Protein AF-A0A956B9D4-F1 (afdb_monomer_lite)

Sequence (251 aa):
MKKVRPGFIPTSACYTVPPRLIRNYEPIDRPPQVGDVVYGRVAYIGQHSSLENKQGRIHAIHDGSRAVFVYGARYAPDYYEGVVPDAMTAKVDLLARSGLVGKMRQKNAAVKDPTQVEILGYVVGEDGQPLNTLKYPIAKPKNTEGGVKKRAKLILHVGTSMNSGKSTSAVACVWGLNVMGHGVRAAKVTGTASLKDILHMQDAGAEMVADFTYLGYPSTYLLDEAQVLEIFTDLDFKYANNAAKYWVVEI

Foldseek 3Di:
DAFDDPQAAAFLLLLLPPPVLQTDFDADFAFADFQFKFKWFFQFDKQQQWAQGSVRDIGGHDGGHIYIAGEAFADDQQFFGFGRDRGDDQKWFQRDSRRYTGHTDDTHPVGIGGGIIGTPGARAGPVRHGDGLLVRAQLAQPDPPPDPDQWAAEDEQEDDDPPRCRLVVLLVVLLVCVVVVAAEAEEELFHARHCVSQVSSVVSPHPYYYYLVSNRGRGCPPPDPVVSVVSVSSCRSRGGNDNSHHYRYYD

Structure (mmCIF, N/CA/C/O backbone):
data_AF-A0A956B9D4-F1
#
_entry.id   AF-A0A956B9D4-F1
#
loop_
_atom_site.group_PDB
_atom_site.id
_atom_site.type_symbol
_atom_site.label_atom_id
_atom_site.label_alt_id
_atom_site.label_comp_id
_atom_site.label_asym_id
_atom_site.label_entity_id
_atom_site.label_seq_id
_atom_site.pdbx_PDB_ins_code
_atom_site.Cartn_x
_atom_site.Cartn_y
_atom_site.Cartn_z
_atom_site.occupancy
_atom_site.B_iso_or_equiv
_atom_site.auth_seq_id
_atom_site.auth_comp_id
_atom_site.auth_asym_id
_atom_site.auth_atom_id
_atom_site.pdbx_PDB_model_num
ATOM 1 N N . MET A 1 1 ? -1.001 -10.139 26.312 1.00 86.44 1 MET A N 1
ATOM 2 C CA . MET A 1 1 ? -1.082 -10.451 24.866 1.00 86.44 1 MET A CA 1
ATOM 3 C C . MET A 1 1 ? -2.222 -11.410 24.558 1.00 86.44 1 MET A C 1
ATOM 5 O O . MET A 1 1 ? -2.360 -12.421 25.241 1.00 86.44 1 MET A O 1
ATOM 9 N N . LYS A 1 2 ? -3.043 -11.123 23.536 1.00 95.88 2 LYS A N 1
ATOM 10 C CA . LYS A 1 2 ? -4.073 -12.047 23.017 1.00 95.88 2 LYS A CA 1
ATOM 11 C C . LYS A 1 2 ? -3.594 -12.674 21.705 1.00 95.88 2 LYS A C 1
ATOM 13 O O . LYS A 1 2 ? -2.937 -12.003 20.920 1.00 95.88 2 LYS A O 1
ATOM 18 N N . LYS A 1 3 ? -3.941 -13.938 21.436 1.00 96.56 3 LYS A N 1
ATOM 19 C CA . LYS A 1 3 ? -3.595 -14.604 20.165 1.00 96.56 3 LYS A CA 1
ATOM 20 C C . LYS A 1 3 ? -4.514 -14.150 19.031 1.00 96.56 3 LYS A C 1
ATOM 22 O O . LYS A 1 3 ? -5.736 -14.125 19.198 1.00 96.56 3 LYS A O 1
ATOM 27 N N . VAL A 1 4 ? -3.938 -13.869 17.864 1.00 96.62 4 VAL A N 1
ATOM 28 C CA . VAL A 1 4 ? -4.688 -13.696 16.613 1.00 96.62 4 VAL A CA 1
ATOM 29 C C . VAL A 1 4 ? -5.385 -15.018 16.290 1.00 96.62 4 VAL A C 1
ATOM 31 O O . VAL A 1 4 ? -4.779 -16.089 16.349 1.00 96.62 4 VAL A O 1
ATOM 34 N N . ARG A 1 5 ? -6.689 -14.964 16.003 1.00 94.38 5 ARG A N 1
ATOM 35 C CA . ARG A 1 5 ? -7.474 -16.176 15.726 1.00 94.38 5 ARG A CA 1
ATOM 36 C C . ARG A 1 5 ? -7.223 -16.647 14.290 1.00 94.38 5 ARG A C 1
ATOM 38 O O . ARG A 1 5 ? -7.096 -15.792 13.418 1.00 94.38 5 ARG A O 1
ATOM 45 N N . PRO A 1 6 ? -7.219 -17.963 14.014 1.00 91.75 6 PRO A N 1
ATOM 46 C CA . PRO A 1 6 ? -7.184 -18.476 12.645 1.00 91.75 6 PRO A CA 1
ATOM 47 C C . PRO A 1 6 ? -8.338 -17.942 11.780 1.00 91.75 6 PRO A C 1
ATOM 49 O O . PRO A 1 6 ? -9.374 -17.522 12.302 1.00 91.75 6 PRO A O 1
ATOM 52 N N . GLY A 1 7 ? -8.164 -17.996 10.456 1.00 91.06 7 GLY A N 1
ATOM 53 C CA . GLY A 1 7 ? -9.186 -17.576 9.487 1.00 91.06 7 GLY A CA 1
ATOM 54 C C . GLY A 1 7 ? -9.278 -16.063 9.269 1.00 91.06 7 GLY A C 1
ATOM 55 O O . GLY A 1 7 ? -10.309 -15.578 8.813 1.00 91.06 7 GLY A O 1
ATOM 56 N N . PHE A 1 8 ? -8.231 -15.310 9.614 1.00 96.12 8 PHE A N 1
ATOM 57 C CA . PHE A 1 8 ? -8.135 -13.893 9.274 1.00 96.12 8 PHE A CA 1
ATOM 58 C C . PHE A 1 8 ? -7.545 -13.690 7.873 1.00 96.12 8 PHE A C 1
ATOM 60 O O . PHE A 1 8 ? -6.754 -14.506 7.399 1.00 96.12 8 PHE A O 1
ATOM 67 N N . ILE A 1 9 ? -7.886 -12.573 7.234 1.00 97.38 9 ILE A N 1
ATOM 68 C CA . ILE A 1 9 ? -7.331 -12.183 5.933 1.00 97.38 9 ILE A CA 1
ATOM 69 C C . ILE A 1 9 ? -6.065 -11.331 6.154 1.00 97.38 9 ILE A C 1
ATOM 71 O O . ILE A 1 9 ? -6.162 -10.252 6.746 1.00 97.38 9 ILE A O 1
ATOM 75 N N . PRO A 1 10 ? -4.875 -11.761 5.694 1.00 95.69 10 PRO A N 1
ATOM 76 C CA . PRO A 1 10 ? -3.699 -10.899 5.638 1.00 95.69 10 PRO A CA 1
ATOM 77 C C . PRO A 1 10 ? -3.814 -10.000 4.404 1.00 95.69 10 PRO A C 1
ATOM 79 O O . PRO A 1 10 ? -3.622 -10.461 3.274 1.00 95.69 10 PRO A O 1
ATOM 82 N N . THR A 1 11 ? -4.190 -8.738 4.601 1.00 98.00 11 THR A N 1
ATOM 83 C CA . THR A 1 11 ? -4.494 -7.842 3.481 1.00 98.00 11 THR A CA 1
ATOM 84 C C . THR A 1 11 ? -3.237 -7.354 2.761 1.00 98.00 11 THR A C 1
ATOM 86 O O . THR A 1 11 ? -2.133 -7.396 3.306 1.00 98.00 11 THR A O 1
ATOM 89 N N . SER A 1 12 ? -3.374 -6.877 1.525 1.00 97.88 12 SER A N 1
ATOM 90 C CA . SER A 1 12 ? -2.237 -6.380 0.746 1.00 97.88 12 SER A CA 1
ATOM 91 C C . SER A 1 12 ? -1.580 -5.130 1.339 1.00 97.88 12 SER A C 1
ATOM 93 O O . SER A 1 12 ? -0.394 -4.935 1.127 1.00 97.88 12 SER A O 1
ATOM 95 N N . ALA A 1 13 ? -2.258 -4.331 2.166 1.00 97.88 13 ALA A N 1
ATOM 96 C CA . ALA A 1 13 ? -1.618 -3.210 2.861 1.00 97.88 13 ALA A CA 1
ATOM 97 C C . ALA A 1 13 ? -0.534 -3.663 3.861 1.00 97.88 13 ALA A C 1
ATOM 99 O O . ALA A 1 13 ? 0.409 -2.919 4.109 1.00 97.88 13 ALA A O 1
ATOM 100 N N . CYS A 1 14 ? -0.601 -4.895 4.391 1.00 96.25 14 CYS A N 1
ATOM 101 C CA . CYS A 1 14 ? 0.460 -5.471 5.231 1.00 96.25 14 CYS A CA 1
ATOM 102 C C . CYS A 1 14 ? 1.484 -6.300 4.426 1.00 96.25 14 CYS A C 1
ATOM 104 O O . CYS A 1 14 ? 2.066 -7.260 4.946 1.00 96.25 14 CYS A O 1
ATOM 106 N N . TYR A 1 15 ? 1.714 -5.956 3.151 1.00 95.88 15 TYR A N 1
ATOM 107 C CA . TYR A 1 15 ? 2.532 -6.725 2.202 1.00 95.88 15 TYR A CA 1
ATOM 108 C C . TYR A 1 15 ? 3.928 -7.095 2.721 1.00 95.88 15 TYR A C 1
ATOM 110 O O . TYR A 1 15 ? 4.365 -8.239 2.588 1.00 95.88 15 TYR A O 1
ATOM 118 N N . THR A 1 16 ? 4.599 -6.175 3.404 1.00 96.19 16 THR A N 1
ATOM 119 C CA . THR A 1 16 ? 5.961 -6.365 3.916 1.00 96.19 16 THR A CA 1
ATOM 120 C C . THR A 1 16 ? 6.048 -7.180 5.200 1.00 96.19 16 THR A C 1
ATOM 122 O O . THR A 1 16 ? 7.080 -7.784 5.478 1.00 96.19 16 THR A O 1
ATOM 125 N N . VAL A 1 17 ? 4.969 -7.254 5.981 1.00 96.69 17 VAL A N 1
ATOM 126 C CA . VAL A 1 17 ? 4.993 -7.868 7.316 1.00 96.69 17 VAL A CA 1
ATOM 127 C C . VAL A 1 17 ? 5.034 -9.396 7.198 1.00 96.69 17 VAL A C 1
ATOM 129 O O . VAL A 1 17 ? 4.089 -9.996 6.671 1.00 96.69 17 VAL A O 1
ATOM 132 N N . PRO A 1 18 ? 6.085 -10.079 7.685 1.00 94.62 18 PRO A N 1
ATOM 133 C CA . PRO A 1 18 ? 6.160 -11.532 7.607 1.00 94.62 18 PRO A CA 1
ATOM 134 C C . PRO A 1 18 ? 4.997 -12.198 8.366 1.00 94.62 18 PRO A C 1
ATOM 136 O O . PRO A 1 18 ? 4.790 -11.876 9.539 1.00 94.62 18 PRO A O 1
ATOM 139 N N . PRO A 1 19 ? 4.282 -13.182 7.779 1.00 92.38 19 PRO A N 1
ATOM 140 C CA . PRO A 1 19 ? 3.148 -13.839 8.442 1.00 92.38 19 PRO A CA 1
ATOM 141 C C . PRO A 1 19 ? 3.493 -14.433 9.812 1.00 92.38 19 PRO A C 1
ATOM 143 O O . PRO A 1 19 ? 2.674 -14.414 10.725 1.00 92.38 19 PRO A O 1
ATOM 146 N N . ARG A 1 20 ? 4.740 -14.895 9.989 1.00 93.88 20 ARG A N 1
ATOM 147 C CA . ARG A 1 20 ? 5.239 -15.435 11.262 1.00 93.88 20 ARG A CA 1
ATOM 148 C C . ARG A 1 20 ? 5.209 -14.438 12.425 1.00 93.88 20 ARG A C 1
ATOM 150 O O . ARG A 1 20 ? 5.249 -14.892 13.560 1.00 93.88 20 ARG A O 1
ATOM 157 N N . LEU A 1 21 ? 5.174 -13.129 12.159 1.00 95.75 21 LEU A N 1
ATOM 158 C CA . LEU A 1 21 ? 5.102 -12.091 13.194 1.00 95.75 21 LEU A CA 1
ATOM 159 C C . LEU A 1 21 ? 3.657 -11.779 13.608 1.00 95.75 21 LEU A C 1
ATOM 161 O O . LEU A 1 21 ? 3.425 -11.268 14.696 1.00 95.75 21 LEU A O 1
ATOM 165 N N . ILE A 1 22 ? 2.669 -12.131 12.782 1.00 95.94 22 ILE A N 1
ATOM 166 C CA . ILE A 1 22 ? 1.251 -11.859 13.035 1.00 95.94 22 ILE A CA 1
ATOM 167 C C . ILE A 1 22 ? 0.677 -12.972 13.921 1.00 95.94 22 ILE A C 1
ATOM 169 O O . ILE A 1 22 ? -0.073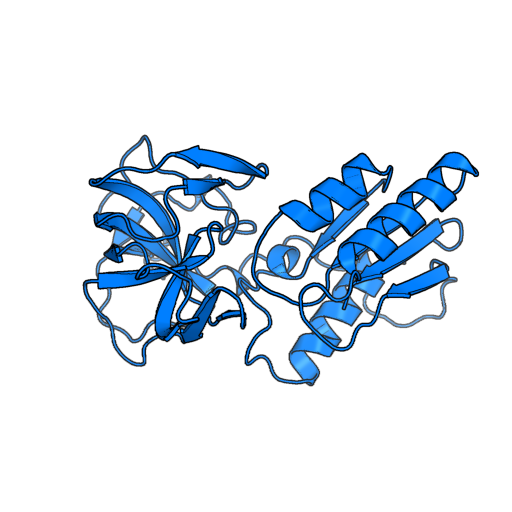 -13.840 13.473 1.00 95.94 22 ILE A O 1
ATOM 173 N N . ARG A 1 23 ? 1.091 -12.989 15.190 1.00 96.50 23 ARG A N 1
ATOM 174 C CA . ARG A 1 23 ? 0.700 -14.027 16.162 1.00 96.50 23 ARG A CA 1
ATOM 175 C C . ARG A 1 23 ? -0.158 -13.488 17.289 1.00 96.50 23 ARG A C 1
ATOM 177 O O . ARG A 1 23 ? -1.105 -14.152 17.707 1.00 96.50 23 ARG A O 1
ATOM 184 N N . ASN A 1 24 ? 0.172 -12.296 17.770 1.00 97.69 24 ASN A N 1
ATOM 185 C CA . ASN A 1 24 ? -0.431 -11.708 18.951 1.00 97.69 24 ASN A CA 1
ATOM 186 C C . ASN A 1 24 ? -0.909 -10.288 18.663 1.00 97.69 24 ASN A C 1
ATOM 188 O O . ASN A 1 24 ? -0.383 -9.610 17.782 1.00 97.69 24 ASN A O 1
ATOM 192 N N . TYR A 1 25 ? -1.901 -9.849 19.427 1.00 97.94 25 TYR A N 1
ATOM 193 C CA . TYR A 1 25 ? -2.373 -8.478 19.417 1.00 97.94 25 TYR A CA 1
ATOM 194 C C . TYR A 1 25 ? -2.658 -7.978 20.835 1.00 97.94 25 TYR A C 1
ATOM 196 O O . TYR A 1 25 ? -2.974 -8.769 21.736 1.00 97.94 25 TYR A O 1
ATOM 204 N N . GLU A 1 26 ? -2.572 -6.663 21.018 1.00 97.00 26 GLU A N 1
ATOM 205 C CA . GLU A 1 26 ? -2.869 -5.983 22.278 1.00 97.00 26 GLU A CA 1
ATOM 206 C C . GLU A 1 26 ? -3.626 -4.668 22.062 1.00 97.00 26 GLU A C 1
ATOM 208 O O . GLU A 1 26 ? -3.341 -3.941 21.108 1.00 97.00 26 GLU A O 1
ATOM 213 N N . PRO A 1 27 ? -4.597 -4.337 22.931 1.00 94.19 27 PRO A N 1
ATOM 214 C CA . PRO A 1 27 ? -5.098 -2.976 23.013 1.00 94.19 27 PRO A CA 1
ATOM 215 C C . PRO A 1 27 ? -3.985 -2.096 23.592 1.00 94.19 27 PRO A C 1
ATOM 217 O O . PRO A 1 27 ? -3.524 -2.337 24.705 1.00 94.19 27 PRO A O 1
ATOM 220 N N . ILE A 1 28 ? -3.542 -1.104 22.826 1.00 92.50 28 ILE A N 1
ATOM 221 C CA . ILE A 1 28 ? -2.504 -0.160 23.244 1.00 92.50 28 ILE A CA 1
ATOM 222 C C . ILE A 1 28 ? -3.118 1.229 23.184 1.00 92.50 28 ILE A C 1
ATOM 224 O O . ILE A 1 28 ? -3.641 1.630 22.143 1.00 92.50 28 ILE A O 1
ATOM 228 N N . ASP A 1 29 ? -3.062 1.942 24.305 1.00 90.69 29 ASP A N 1
ATOM 229 C CA . ASP A 1 29 ? -3.579 3.301 24.417 1.00 90.69 29 ASP A CA 1
ATOM 230 C C . ASP A 1 29 ? -2.542 4.300 23.895 1.00 90.69 29 ASP A C 1
ATOM 232 O O . ASP A 1 29 ? -1.749 4.875 24.640 1.00 90.69 29 ASP A O 1
ATOM 236 N N . ARG A 1 30 ? -2.480 4.418 22.566 1.00 93.75 30 ARG A N 1
ATOM 237 C CA . ARG A 1 30 ? -1.674 5.425 21.874 1.00 93.75 30 ARG A CA 1
ATOM 238 C C . ARG A 1 30 ? -2.347 5.884 20.581 1.00 93.75 30 ARG A C 1
ATOM 240 O O . ARG A 1 30 ? -3.080 5.096 19.971 1.00 93.75 30 ARG A O 1
ATOM 247 N N . PRO A 1 31 ? -2.043 7.103 20.106 1.00 95.38 31 PRO A N 1
ATOM 248 C CA . PRO A 1 31 ? -2.403 7.522 18.760 1.00 95.38 31 PRO A CA 1
ATOM 249 C C . PRO A 1 31 ? -1.863 6.544 17.701 1.00 95.38 31 PRO A C 1
ATOM 251 O O . PRO A 1 31 ? -0.693 6.132 17.789 1.00 95.38 31 PRO A O 1
ATOM 25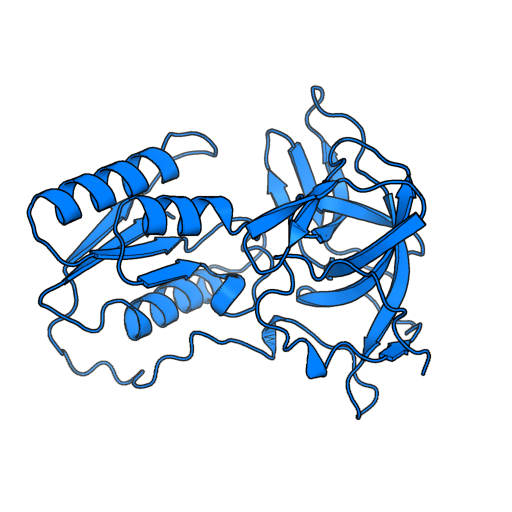4 N N . PRO A 1 32 ? -2.687 6.156 16.711 1.00 97.31 32 PRO A N 1
ATOM 255 C CA . PRO A 1 32 ? -2.221 5.353 15.594 1.00 97.31 32 PRO A CA 1
ATOM 256 C C . PRO A 1 32 ? -1.250 6.154 14.721 1.00 97.31 32 PRO A C 1
ATOM 258 O O . PRO A 1 32 ? -1.339 7.372 14.599 1.00 97.31 32 PRO A O 1
ATOM 261 N N . GLN A 1 33 ? -0.315 5.449 14.097 1.00 97.62 33 GLN A N 1
ATOM 262 C CA . GLN A 1 33 ? 0.686 5.993 13.186 1.00 97.62 33 GLN A CA 1
ATOM 263 C C . GLN A 1 33 ? 0.549 5.341 11.810 1.00 97.62 33 GLN A C 1
ATOM 265 O O . GLN A 1 33 ? 0.046 4.223 11.673 1.00 97.62 33 GLN A O 1
ATOM 270 N N . VAL A 1 34 ? 1.022 6.032 10.770 1.00 98.12 34 VAL A N 1
ATOM 271 C CA . VAL A 1 34 ? 1.095 5.461 9.418 1.00 98.12 34 VAL A CA 1
ATOM 272 C C . VAL A 1 34 ? 1.910 4.168 9.454 1.00 98.12 34 VAL A C 1
ATOM 274 O O . VAL A 1 34 ? 2.999 4.119 10.025 1.00 98.12 34 VAL A O 1
ATOM 277 N N . GLY A 1 35 ? 1.370 3.114 8.847 1.00 98.38 35 GLY A N 1
ATOM 278 C CA . GLY A 1 35 ? 1.992 1.796 8.789 1.00 98.38 35 GLY A CA 1
ATOM 279 C C . GLY A 1 35 ? 1.690 0.895 9.985 1.00 98.38 35 GLY A C 1
ATOM 280 O O . GLY A 1 35 ? 2.049 -0.282 9.940 1.00 98.38 35 GLY A O 1
ATOM 281 N N . ASP A 1 36 ? 1.020 1.384 11.033 1.00 98.50 36 ASP A N 1
ATOM 282 C CA . ASP A 1 36 ? 0.662 0.540 12.172 1.00 98.50 36 ASP A CA 1
ATOM 283 C C . ASP A 1 36 ? -0.250 -0.603 11.747 1.00 98.50 36 ASP A C 1
ATOM 285 O O . ASP A 1 36 ? -1.277 -0.407 11.093 1.00 98.50 36 ASP A O 1
ATOM 289 N N . VAL A 1 37 ? 0.135 -1.808 12.157 1.00 98.62 37 VAL A N 1
ATOM 290 C CA . VAL A 1 37 ? -0.561 -3.041 11.819 1.00 98.62 37 VAL A CA 1
ATOM 291 C C . VAL A 1 37 ? -1.544 -3.367 12.934 1.00 98.62 37 VAL A C 1
ATOM 293 O O . VAL A 1 37 ? -1.156 -3.541 14.091 1.00 98.62 37 VAL A O 1
ATOM 296 N N . VAL A 1 38 ? -2.820 -3.503 12.592 1.00 98.31 38 VAL A N 1
ATOM 297 C CA . VAL A 1 38 ? -3.885 -3.774 13.563 1.00 98.31 38 VAL A CA 1
ATOM 298 C C . VAL A 1 38 ? -4.691 -5.001 13.191 1.00 98.31 38 VAL A C 1
ATOM 300 O O . VAL A 1 38 ? -4.925 -5.295 12.021 1.00 98.31 38 VAL A O 1
ATOM 303 N N . TYR A 1 39 ? -5.132 -5.729 14.208 1.00 98.56 39 TYR A N 1
ATOM 304 C CA . TYR A 1 39 ? -6.061 -6.832 14.055 1.00 98.56 39 TYR A CA 1
ATOM 305 C C . TYR A 1 39 ? -7.471 -6.340 14.373 1.00 98.56 39 TYR A C 1
ATOM 307 O O . TYR A 1 39 ? -7.716 -5.743 15.424 1.00 98.56 39 TYR A O 1
ATOM 315 N N . GLY A 1 40 ? -8.405 -6.585 13.459 1.00 98.12 40 GLY A N 1
ATOM 316 C CA . GLY A 1 40 ? -9.761 -6.062 13.558 1.00 98.12 40 GLY A CA 1
ATOM 317 C C . GLY A 1 40 ? -10.810 -7.028 13.033 1.00 98.12 40 GLY A C 1
ATOM 318 O O . GLY A 1 40 ? -10.501 -8.050 12.409 1.00 98.12 40 GLY A O 1
ATOM 319 N N . ARG A 1 41 ? -12.072 -6.684 13.279 1.00 98.31 41 ARG A N 1
ATOM 320 C CA . ARG A 1 41 ? -13.224 -7.337 12.655 1.00 98.31 41 ARG A CA 1
ATOM 321 C C . ARG A 1 41 ? -14.077 -6.316 11.923 1.00 98.31 41 ARG A C 1
ATOM 323 O O . ARG A 1 41 ? -14.237 -5.193 12.385 1.00 98.31 41 ARG A O 1
ATOM 330 N N . VAL A 1 42 ? -14.652 -6.721 10.804 1.00 98.62 42 VAL A N 1
ATOM 331 C CA . VAL A 1 42 ? -15.654 -5.931 10.096 1.00 98.62 42 VAL A CA 1
ATOM 332 C C . VAL A 1 42 ? -16.883 -5.805 10.994 1.00 98.62 42 VAL A C 1
ATOM 334 O O . VAL A 1 42 ? -17.436 -6.812 11.433 1.00 98.62 42 VAL A O 1
ATOM 337 N N . ALA A 1 43 ? -17.264 -4.572 11.310 1.00 98.25 43 ALA A N 1
ATOM 338 C CA . ALA A 1 43 ? -18.423 -4.263 12.139 1.00 98.25 43 ALA A CA 1
ATOM 339 C C . ALA A 1 43 ? -19.681 -4.014 11.299 1.00 98.25 43 ALA A C 1
ATOM 341 O O . ALA A 1 43 ? -20.780 -4.283 11.772 1.00 98.25 43 ALA A O 1
ATOM 342 N N . TYR A 1 44 ? -19.504 -3.469 10.094 1.00 97.56 44 TYR A N 1
ATOM 343 C CA . TYR A 1 44 ? -20.579 -3.157 9.157 1.00 97.56 44 TYR A CA 1
ATOM 344 C C . TYR A 1 44 ? -20.029 -3.047 7.730 1.00 97.56 44 TYR A C 1
ATOM 346 O O . TYR A 1 44 ? -19.006 -2.388 7.519 1.00 97.56 44 TYR A O 1
ATOM 354 N N . ILE A 1 45 ? -20.715 -3.643 6.753 1.00 98.50 45 ILE A N 1
ATOM 355 C CA . ILE A 1 45 ? -20.362 -3.567 5.327 1.00 98.50 45 ILE A CA 1
ATOM 356 C C . ILE A 1 45 ? -20.915 -2.298 4.663 1.00 98.50 45 ILE A C 1
ATOM 358 O O . ILE A 1 45 ? -22.121 -2.082 4.588 1.00 98.50 45 ILE A O 1
ATOM 362 N N . GLY A 1 46 ? -20.007 -1.504 4.095 1.00 98.00 46 GLY A N 1
ATOM 363 C CA . GLY A 1 46 ? -20.287 -0.325 3.280 1.00 98.00 46 GLY A CA 1
ATOM 364 C C . GLY A 1 46 ? -19.877 -0.530 1.818 1.00 98.00 46 GLY A C 1
ATOM 365 O O . GLY A 1 46 ? -20.166 -1.564 1.215 1.00 98.00 46 GLY A O 1
ATOM 366 N N . GLN A 1 47 ? -19.195 0.452 1.220 1.00 98.00 47 GLN A N 1
ATOM 367 C CA . GLN A 1 47 ? -18.768 0.384 -0.188 1.00 98.00 47 GLN A CA 1
ATOM 368 C C . GLN A 1 47 ? -17.825 -0.787 -0.485 1.00 98.00 47 GLN A C 1
ATOM 370 O O . GLN A 1 47 ? -17.977 -1.483 -1.489 1.00 98.00 47 GLN A O 1
ATOM 375 N N . HIS A 1 48 ? -16.796 -0.967 0.343 1.00 97.81 48 HIS A N 1
ATOM 376 C CA . HIS A 1 48 ? -15.794 -2.005 0.142 1.00 97.81 48 HIS A CA 1
ATOM 377 C C . HIS A 1 48 ? -16.266 -3.301 0.807 1.00 97.81 48 HIS A C 1
ATOM 379 O O . HIS A 1 48 ? -16.008 -3.537 1.982 1.00 97.81 48 HIS A O 1
ATOM 385 N N . SER A 1 49 ? -16.949 -4.149 0.038 1.00 97.94 49 SER A N 1
ATOM 386 C CA . SER A 1 49 ? -17.457 -5.467 0.461 1.00 97.94 49 SER A CA 1
ATOM 387 C C . SER A 1 49 ? -16.469 -6.622 0.237 1.00 97.94 49 SER A C 1
ATOM 389 O O . SER A 1 49 ? -16.822 -7.797 0.331 1.00 97.94 49 SER A O 1
ATOM 391 N N . SER A 1 50 ? -15.214 -6.302 -0.077 1.00 98.38 50 SER A N 1
ATOM 392 C CA . SER A 1 50 ? -14.135 -7.276 -0.250 1.00 98.38 50 SER A CA 1
ATOM 393 C C . SER A 1 50 ? -12.807 -6.727 0.265 1.00 98.38 50 SER A C 1
ATOM 395 O O . SER A 1 50 ? -12.656 -5.514 0.426 1.00 98.38 50 SER A O 1
ATOM 397 N N . LEU A 1 51 ? -11.844 -7.625 0.489 1.00 98.56 51 LEU A N 1
ATOM 398 C CA . LEU A 1 51 ? -10.449 -7.315 0.800 1.00 98.56 51 LEU A CA 1
ATOM 399 C C . LEU A 1 51 ? -9.504 -7.990 -0.201 1.00 98.56 51 LEU A C 1
ATOM 401 O O . LEU A 1 51 ? -9.725 -9.128 -0.605 1.00 98.56 51 LEU A O 1
ATOM 405 N N . GLU A 1 52 ? -8.438 -7.299 -0.593 1.00 98.50 52 GLU A N 1
ATOM 406 C CA . GLU A 1 52 ? -7.324 -7.873 -1.352 1.00 98.50 52 GLU A CA 1
ATOM 407 C C . GLU A 1 52 ? -6.303 -8.447 -0.366 1.00 98.50 52 GLU A C 1
ATOM 409 O O . GLU A 1 52 ? -5.894 -7.763 0.575 1.00 98.50 52 GLU A O 1
ATOM 414 N N . ASN A 1 53 ? -5.897 -9.703 -0.556 1.00 96.69 53 ASN A N 1
ATOM 415 C CA . ASN A 1 53 ? -4.863 -10.326 0.265 1.00 96.69 53 ASN A CA 1
ATOM 416 C C . ASN A 1 53 ? -3.451 -10.081 -0.294 1.00 96.69 53 ASN A C 1
ATOM 418 O O . ASN A 1 53 ? -3.271 -9.590 -1.406 1.00 96.69 53 ASN A O 1
ATOM 422 N N . LYS A 1 54 ? -2.427 -10.500 0.453 1.00 94.31 54 LYS A N 1
ATOM 423 C CA . LYS A 1 54 ? -1.010 -10.381 0.051 1.00 94.31 54 LYS A CA 1
ATOM 424 C C . LYS A 1 54 ? -0.620 -11.097 -1.254 1.00 94.31 54 LYS A C 1
ATOM 426 O O . LYS A 1 54 ? 0.507 -10.931 -1.699 1.00 94.31 54 LYS A O 1
ATOM 431 N N . GLN A 1 55 ? -1.501 -11.905 -1.844 1.00 93.56 55 GLN A N 1
ATOM 432 C CA . GLN A 1 55 ? -1.298 -12.572 -3.137 1.00 93.56 55 GLN A CA 1
ATOM 433 C C . GLN A 1 55 ? -2.141 -11.943 -4.263 1.00 93.56 55 GLN A C 1
ATOM 435 O O . GLN A 1 55 ? -2.262 -12.534 -5.331 1.00 93.56 55 GLN A O 1
ATOM 440 N N . GLY A 1 56 ? -2.790 -10.800 -4.023 1.00 95.19 56 GLY A N 1
ATOM 441 C CA . GLY A 1 56 ? -3.667 -10.143 -4.998 1.00 95.19 56 GLY A CA 1
ATOM 442 C C . GLY A 1 56 ? -5.029 -10.821 -5.172 1.00 95.19 56 GLY A C 1
ATOM 443 O O . GLY A 1 56 ? -5.788 -10.476 -6.074 1.00 95.19 56 GLY A O 1
ATOM 444 N N . ARG A 1 57 ? -5.374 -11.800 -4.325 1.00 96.81 57 ARG A N 1
ATOM 445 C CA . ARG A 1 57 ? -6.678 -12.478 -4.370 1.00 96.81 57 ARG A CA 1
ATOM 446 C C . ARG A 1 57 ? -7.718 -11.633 -3.648 1.00 96.81 57 ARG A C 1
ATOM 448 O O . ARG A 1 57 ? -7.436 -11.063 -2.595 1.00 96.81 57 ARG A O 1
ATOM 455 N N . ILE A 1 58 ? -8.931 -11.603 -4.193 1.00 98.00 58 ILE A N 1
ATOM 456 C CA . ILE A 1 58 ? -10.052 -10.842 -3.642 1.00 98.00 58 ILE A CA 1
ATOM 457 C C . ILE A 1 58 ? -10.921 -11.761 -2.786 1.00 98.00 58 ILE A C 1
ATOM 459 O O . ILE A 1 58 ? -11.457 -12.755 -3.268 1.00 98.00 58 ILE A O 1
ATOM 463 N N . HIS A 1 59 ? -11.051 -11.415 -1.511 1.00 97.81 59 HIS A N 1
ATOM 464 C CA . HIS A 1 59 ? -11.854 -12.121 -0.519 1.00 97.81 59 HIS A CA 1
ATOM 465 C C . HIS A 1 59 ? -13.137 -11.336 -0.295 1.00 97.81 59 HIS A C 1
ATOM 467 O O . HIS A 1 59 ? -13.073 -10.159 0.061 1.00 97.81 59 HIS A O 1
ATOM 473 N N . ALA A 1 60 ? -14.296 -11.965 -0.484 1.00 98.00 60 ALA A N 1
ATOM 474 C CA . ALA A 1 60 ? -15.546 -11.394 0.005 1.00 98.00 60 ALA A CA 1
ATOM 475 C C . ALA A 1 60 ? -15.483 -11.272 1.537 1.00 98.00 60 ALA A C 1
ATOM 477 O O . ALA A 1 60 ? -14.915 -12.138 2.208 1.00 98.00 60 ALA A O 1
ATOM 478 N N . ILE A 1 61 ? -16.043 -10.194 2.082 1.00 98.25 61 ILE A N 1
ATOM 479 C CA . ILE A 1 61 ? -16.135 -9.987 3.528 1.00 98.25 61 ILE A CA 1
ATOM 480 C C . ILE A 1 61 ? -17.585 -9.804 3.961 1.00 98.25 61 ILE A C 1
ATOM 482 O O . ILE A 1 61 ? -18.431 -9.339 3.200 1.00 98.25 61 ILE A O 1
ATOM 486 N N . HIS A 1 62 ? -17.844 -10.165 5.211 1.00 97.44 62 HIS A N 1
ATOM 487 C CA . HIS A 1 62 ? -19.138 -10.088 5.873 1.00 97.44 62 HIS A CA 1
ATOM 488 C C . HIS A 1 62 ? -18.963 -9.467 7.260 1.00 97.44 62 HIS A C 1
ATOM 490 O O . HIS A 1 62 ? -17.838 -9.319 7.751 1.00 97.44 62 HIS A O 1
ATOM 496 N N . ASP A 1 63 ? -20.070 -9.153 7.924 1.00 97.31 63 ASP A N 1
ATOM 497 C CA . ASP A 1 63 ? -20.031 -8.746 9.325 1.00 97.31 63 ASP A CA 1
ATOM 498 C C . ASP A 1 63 ? -19.354 -9.836 10.172 1.00 97.31 63 ASP A C 1
ATOM 500 O O . ASP A 1 63 ? -19.628 -11.032 10.055 1.00 97.31 63 ASP A O 1
ATOM 504 N N . GLY A 1 64 ? -18.396 -9.424 10.999 1.00 97.62 64 GLY A N 1
ATOM 505 C CA . GLY A 1 64 ? -17.568 -10.317 11.801 1.00 97.62 64 GLY A CA 1
ATOM 506 C C . GLY A 1 64 ? -16.356 -10.923 11.082 1.00 97.62 64 GLY A C 1
ATOM 507 O O . GLY A 1 64 ? -15.526 -11.534 11.768 1.00 97.62 64 GLY A O 1
ATOM 508 N N . SER A 1 65 ? -16.188 -10.733 9.763 1.00 98.31 65 SER A N 1
ATOM 509 C CA . SER A 1 65 ? -14.952 -11.108 9.057 1.00 98.31 65 SER A CA 1
ATOM 510 C C . SER A 1 65 ? -13.743 -10.469 9.734 1.00 98.31 65 SER A C 1
ATOM 512 O O . SER A 1 65 ? -13.756 -9.286 10.070 1.00 98.31 65 SER A O 1
ATOM 514 N N . ARG A 1 66 ? -12.685 -11.251 9.948 1.00 98.44 66 ARG A N 1
ATOM 515 C CA . ARG A 1 66 ? -11.461 -10.799 10.621 1.00 98.44 66 ARG A CA 1
ATOM 516 C C . ARG A 1 66 ? -10.349 -10.608 9.613 1.00 98.44 66 ARG A C 1
ATOM 518 O O . ARG A 1 66 ? -10.179 -11.421 8.707 1.00 98.44 66 ARG A O 1
ATOM 525 N N . ALA A 1 67 ? -9.557 -9.571 9.810 1.00 98.50 67 ALA A N 1
ATOM 526 C CA . ALA A 1 67 ? -8.395 -9.314 8.981 1.00 98.50 67 ALA A CA 1
ATOM 527 C C . ALA A 1 67 ? -7.333 -8.552 9.767 1.00 98.50 67 ALA A C 1
ATOM 529 O O . ALA A 1 67 ? -7.566 -8.068 10.880 1.00 98.50 67 ALA A O 1
ATOM 530 N N . VAL A 1 68 ? -6.154 -8.481 9.165 1.00 98.31 68 VAL A N 1
ATOM 531 C CA . VAL A 1 68 ? -5.116 -7.542 9.569 1.00 98.31 68 VAL A CA 1
ATOM 532 C C . VAL A 1 68 ? -5.185 -6.348 8.639 1.00 98.31 68 VAL A C 1
ATOM 534 O O . VAL A 1 68 ? -5.167 -6.523 7.428 1.00 98.31 68 VAL A O 1
ATOM 537 N N . PHE A 1 69 ? -5.266 -5.161 9.219 1.00 98.62 69 PHE A N 1
ATOM 538 C CA . PHE A 1 69 ? -5.372 -3.889 8.523 1.00 98.62 69 PHE A CA 1
ATOM 539 C C . PHE A 1 69 ? -4.139 -3.038 8.809 1.00 98.62 69 PHE A C 1
ATOM 541 O O . PHE A 1 69 ? -3.369 -3.330 9.730 1.00 98.62 69 PHE A O 1
ATOM 548 N N . VAL A 1 70 ? -3.962 -1.979 8.025 1.00 98.75 70 VAL A N 1
ATOM 549 C CA . VAL A 1 70 ? -2.856 -1.037 8.199 1.00 98.75 70 VAL A CA 1
ATOM 550 C C . VAL A 1 70 ? -3.382 0.386 8.204 1.00 98.75 70 VAL A C 1
ATOM 552 O O . VAL A 1 70 ? -4.147 0.771 7.317 1.00 98.75 70 VAL A O 1
ATOM 555 N N . TYR A 1 71 ? -2.966 1.168 9.196 1.00 98.69 71 TYR A N 1
ATOM 556 C CA . TYR A 1 71 ? -3.285 2.588 9.245 1.00 98.69 71 TYR A CA 1
ATOM 557 C C . TYR A 1 71 ? -2.544 3.366 8.160 1.00 98.69 71 TYR A C 1
ATOM 559 O O . TYR A 1 71 ? -1.334 3.223 7.979 1.00 98.69 71 TYR A O 1
ATOM 567 N N . GLY A 1 72 ? -3.256 4.248 7.468 1.00 98.31 72 GLY A N 1
ATOM 568 C CA . GLY A 1 72 ? -2.640 5.220 6.574 1.00 98.31 72 GLY A CA 1
ATOM 569 C C . GLY A 1 72 ? -3.652 6.186 5.976 1.00 98.31 72 GLY A C 1
ATOM 570 O O . GLY A 1 72 ? -4.861 6.045 6.159 1.00 98.31 72 GLY A O 1
ATOM 571 N N .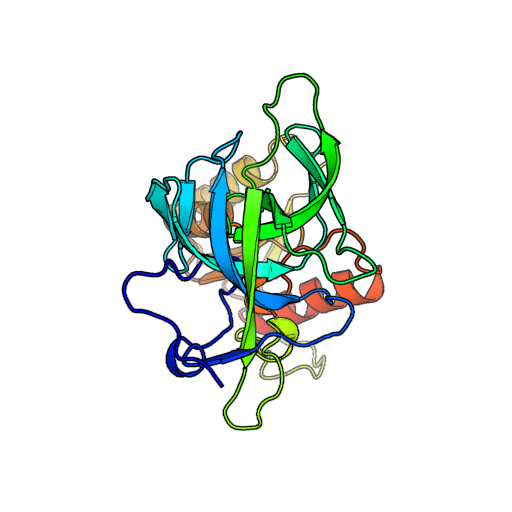 ALA A 1 73 ? -3.141 7.190 5.270 1.00 97.69 73 ALA A N 1
ATOM 572 C CA . ALA A 1 73 ? -3.959 8.199 4.615 1.00 97.69 73 ALA A CA 1
ATOM 573 C C . ALA A 1 73 ? -4.285 7.794 3.170 1.00 97.69 73 ALA A C 1
ATOM 575 O O . ALA A 1 73 ? -3.504 7.111 2.506 1.00 97.69 73 ALA A O 1
ATOM 576 N N . ARG A 1 74 ? -5.428 8.239 2.652 1.00 96.75 74 ARG A N 1
ATOM 577 C CA . ARG A 1 74 ? -5.835 8.031 1.258 1.00 96.75 74 ARG A CA 1
ATOM 578 C C . ARG A 1 74 ? -6.412 9.320 0.703 1.00 96.75 74 ARG A C 1
ATOM 580 O O . ARG A 1 74 ? -7.238 9.940 1.360 1.00 96.75 74 ARG A O 1
ATOM 587 N N . TYR A 1 75 ? -6.048 9.642 -0.531 1.00 95.44 75 TYR A N 1
ATOM 588 C CA . TYR A 1 75 ? -6.749 10.625 -1.344 1.00 95.44 75 TYR A CA 1
ATOM 589 C C . TYR A 1 75 ? -7.184 9.968 -2.649 1.00 95.44 75 TYR A C 1
ATOM 591 O O . TYR A 1 75 ? -6.354 9.576 -3.468 1.00 95.44 75 TYR A O 1
ATOM 599 N N . ALA A 1 76 ? -8.490 9.783 -2.813 1.00 94.44 76 ALA A N 1
ATOM 600 C CA . ALA A 1 76 ? -9.075 9.209 -4.015 1.00 94.44 76 ALA A CA 1
ATOM 601 C C . ALA A 1 76 ? -10.379 9.951 -4.345 1.00 94.44 76 ALA A C 1
ATOM 603 O O . ALA A 1 76 ? -11.399 9.651 -3.722 1.00 94.44 76 ALA A O 1
ATOM 604 N N . PRO A 1 77 ? -10.372 10.878 -5.322 1.00 91.00 77 PRO A N 1
ATOM 605 C CA . PRO A 1 77 ? -11.543 11.688 -5.674 1.00 91.00 77 PRO A CA 1
ATOM 606 C C . PRO A 1 77 ? -12.801 10.885 -6.030 1.00 91.00 77 PRO A C 1
ATOM 608 O O . PRO A 1 77 ? -13.911 11.329 -5.751 1.00 91.00 77 PRO A O 1
ATOM 611 N N . ASP A 1 78 ? -12.644 9.681 -6.585 1.00 93.44 78 ASP A N 1
ATOM 612 C CA . ASP A 1 78 ? -13.772 8.791 -6.909 1.00 93.44 78 ASP A CA 1
ATOM 613 C C . ASP A 1 78 ? -14.228 7.926 -5.728 1.00 93.44 78 ASP A C 1
ATOM 615 O O . ASP A 1 78 ? -15.132 7.112 -5.878 1.00 93.44 78 ASP A O 1
ATOM 619 N N . TYR A 1 79 ? -13.569 8.031 -4.574 1.00 95.56 79 TYR A N 1
ATOM 620 C CA . TYR A 1 79 ? -13.841 7.230 -3.382 1.00 95.56 79 TYR A CA 1
ATOM 621 C C . TYR A 1 79 ? -13.823 8.110 -2.132 1.00 95.56 79 TYR A C 1
ATOM 623 O O . TYR A 1 79 ? -14.779 8.840 -1.872 1.00 95.56 79 TYR A O 1
ATOM 631 N N . TYR A 1 80 ? -12.752 8.011 -1.348 1.00 97.38 80 TYR A N 1
ATOM 632 C CA . TYR A 1 80 ? -12.620 8.618 -0.036 1.00 97.38 80 TYR A CA 1
ATOM 633 C C . TYR A 1 80 ? -11.331 9.422 0.040 1.00 97.38 80 TYR A C 1
ATOM 635 O O . TYR A 1 80 ? -10.275 8.977 -0.424 1.00 97.38 80 TYR A O 1
ATOM 643 N N . GLU A 1 81 ? -11.422 10.556 0.719 1.00 98.00 81 GLU A N 1
ATOM 644 C CA . GLU A 1 81 ? -10.298 11.157 1.415 1.00 98.00 81 GLU A CA 1
ATOM 645 C C . GLU A 1 81 ? -10.350 10.715 2.878 1.00 98.00 81 GLU A C 1
ATOM 647 O O . GLU A 1 81 ? -11.388 10.813 3.539 1.00 98.00 81 GLU A O 1
ATOM 652 N N . GLY A 1 82 ? -9.231 10.233 3.400 1.00 97.94 82 GLY A N 1
ATOM 653 C CA . GLY A 1 82 ? -9.119 9.845 4.795 1.00 97.94 82 GLY A CA 1
ATOM 654 C C . GLY A 1 82 ? -7.700 9.976 5.315 1.00 97.94 82 GLY A C 1
ATOM 655 O O . GLY A 1 82 ? -6.731 9.949 4.557 1.00 97.94 82 GLY A O 1
ATOM 656 N N . VAL A 1 83 ? -7.592 10.110 6.631 1.00 98.31 83 VAL A N 1
ATOM 657 C CA . VAL A 1 83 ? -6.324 10.306 7.342 1.00 98.31 83 VAL A CA 1
ATOM 658 C C . VAL A 1 83 ? -6.188 9.315 8.488 1.00 98.31 83 VAL A C 1
ATOM 660 O O . VAL A 1 83 ? -7.169 8.705 8.920 1.00 98.31 83 VAL A O 1
ATOM 663 N N . VAL A 1 84 ? -4.977 9.180 9.020 1.00 98.12 84 VAL A N 1
ATOM 664 C CA . VAL A 1 84 ? -4.781 8.494 10.298 1.00 98.12 84 VAL A CA 1
ATOM 665 C C . VAL A 1 84 ? -5.413 9.351 11.411 1.00 98.12 84 VAL A C 1
ATOM 667 O O . VAL A 1 84 ? -5.187 10.559 11.423 1.00 98.12 84 VAL A O 1
ATOM 670 N N . PRO A 1 85 ? -6.253 8.785 12.297 1.00 96.69 85 PRO A N 1
ATOM 671 C CA . PRO A 1 85 ? -6.839 9.532 13.410 1.00 96.69 85 PRO A CA 1
ATOM 672 C C . PRO A 1 85 ? -5.779 10.010 14.416 1.00 96.69 85 PRO A C 1
ATOM 674 O O . PRO A 1 85 ? -4.859 9.264 14.726 1.00 96.69 85 PRO A O 1
ATOM 677 N N . ASP A 1 86 ? -5.972 11.182 15.023 1.00 94.44 86 ASP A N 1
ATOM 678 C CA . ASP A 1 86 ? -5.054 11.715 16.052 1.00 94.44 86 ASP A CA 1
ATOM 679 C C . ASP A 1 86 ? -5.175 11.003 17.415 1.00 94.44 86 ASP A C 1
ATOM 681 O O . ASP A 1 86 ? -4.361 11.200 18.314 1.00 94.44 86 ASP A O 1
ATOM 685 N N . ALA A 1 87 ? -6.207 10.174 17.584 1.00 92.81 87 ALA A N 1
ATOM 686 C CA . ALA A 1 87 ? -6.474 9.418 18.800 1.00 92.81 87 ALA A CA 1
ATOM 687 C C . ALA A 1 87 ? -7.036 8.034 18.467 1.00 92.81 87 ALA A C 1
ATOM 689 O O . ALA A 1 87 ? -7.658 7.824 17.420 1.00 92.81 87 ALA A O 1
ATOM 690 N N . MET A 1 88 ? -6.843 7.084 19.382 1.00 88.56 88 MET A N 1
ATOM 691 C CA . MET A 1 88 ? -7.379 5.739 19.220 1.00 88.56 88 MET A CA 1
ATOM 692 C C . MET A 1 88 ? -8.910 5.776 19.176 1.00 88.56 88 MET A C 1
ATOM 694 O O . MET A 1 88 ? -9.568 6.415 19.994 1.00 88.56 88 MET A O 1
ATOM 698 N N . THR A 1 89 ? -9.486 5.059 18.216 1.00 90.38 89 THR A N 1
ATOM 699 C CA . THR A 1 89 ? -10.937 4.923 18.059 1.00 90.38 89 THR A CA 1
ATOM 700 C C . THR A 1 89 ? -11.297 3.449 17.960 1.00 90.38 89 THR A C 1
ATOM 702 O O . THR A 1 89 ? -10.615 2.671 17.298 1.00 90.38 89 THR A O 1
ATOM 705 N N . ALA A 1 90 ? -12.380 3.039 18.624 1.00 91.69 90 ALA A N 1
ATOM 706 C CA . ALA A 1 90 ? -12.811 1.639 18.600 1.00 91.69 90 ALA A CA 1
ATOM 707 C C . ALA A 1 90 ? -13.211 1.178 17.188 1.00 91.69 90 ALA A C 1
ATOM 709 O O . ALA A 1 90 ? -13.076 0.000 16.861 1.00 91.69 90 ALA A O 1
ATOM 710 N N . LYS A 1 91 ? -13.696 2.107 16.356 1.00 97.00 91 LYS A N 1
ATOM 711 C CA . LYS A 1 91 ? -14.101 1.868 14.973 1.00 97.00 91 LYS A CA 1
ATOM 712 C C . LYS A 1 91 ? -13.401 2.835 14.031 1.00 97.00 91 LYS A C 1
ATOM 714 O O . LYS A 1 91 ? -13.298 4.019 14.337 1.00 97.00 91 LYS A O 1
ATOM 719 N N . VAL A 1 92 ? -12.988 2.318 12.882 1.00 98.25 92 VAL A N 1
ATOM 720 C CA . VAL A 1 92 ? -12.345 3.063 11.797 1.00 98.25 92 VAL A CA 1
ATOM 721 C C . VAL A 1 92 ? -12.952 2.688 10.452 1.00 98.25 92 VAL A C 1
ATOM 723 O O . VAL A 1 92 ? -13.640 1.673 10.324 1.00 98.25 92 VAL A O 1
ATOM 726 N N . ASP A 1 93 ? -12.671 3.500 9.445 1.00 98.69 93 ASP A N 1
ATOM 727 C CA . ASP A 1 93 ? -13.178 3.342 8.093 1.00 98.69 93 ASP A CA 1
ATOM 728 C C . ASP A 1 93 ? -12.199 2.534 7.242 1.00 98.69 93 ASP A C 1
ATOM 730 O O . ASP A 1 93 ? -10.997 2.815 7.205 1.00 98.69 93 ASP A O 1
ATOM 734 N N . LEU A 1 94 ? -12.713 1.544 6.511 1.00 98.75 94 LEU A N 1
ATOM 735 C CA . LEU A 1 94 ? -11.970 0.859 5.460 1.00 98.75 94 LEU A CA 1
ATOM 736 C C . LEU A 1 94 ? -11.836 1.798 4.261 1.00 98.75 94 LEU A C 1
ATOM 738 O O . LEU A 1 94 ? -12.733 1.901 3.422 1.00 98.75 94 LEU A O 1
ATOM 742 N N . LEU A 1 95 ? -10.696 2.477 4.190 1.00 98.56 95 LEU A N 1
ATOM 743 C CA . LEU A 1 95 ? -10.418 3.471 3.166 1.00 98.56 95 LEU A CA 1
ATOM 744 C C . LEU A 1 95 ? -10.089 2.835 1.829 1.00 98.56 95 LEU A C 1
ATOM 746 O O . LEU A 1 95 ? -10.356 3.475 0.826 1.00 98.56 95 LEU A O 1
ATOM 750 N N . ALA A 1 96 ? -9.522 1.627 1.776 1.00 98.25 96 ALA A N 1
ATOM 751 C CA . ALA A 1 96 ? -9.286 0.899 0.528 1.00 98.25 96 ALA A CA 1
ATOM 752 C C . ALA A 1 96 ? -9.395 -0.617 0.715 1.00 98.25 96 ALA A C 1
ATOM 754 O O . ALA A 1 96 ? -9.072 -1.161 1.769 1.00 98.25 96 ALA A O 1
ATOM 755 N N . ARG A 1 97 ? -9.762 -1.322 -0.363 1.00 97.75 97 ARG A N 1
ATOM 756 C CA . ARG A 1 97 ? -9.850 -2.793 -0.408 1.00 97.75 97 ARG A CA 1
ATOM 757 C C . ARG A 1 97 ? -8.551 -3.509 -0.009 1.00 97.75 97 ARG A C 1
ATOM 759 O O . ARG A 1 97 ? -8.604 -4.659 0.403 1.00 97.75 97 ARG A O 1
ATOM 766 N N . SER A 1 98 ? -7.396 -2.857 -0.073 1.00 98.25 98 SER A N 1
ATOM 767 C CA . SER A 1 98 ? -6.128 -3.407 0.422 1.00 98.25 98 SER A CA 1
ATOM 768 C C . SER A 1 98 ? -6.055 -3.575 1.938 1.00 98.25 98 SER A C 1
ATOM 770 O O . SER A 1 98 ? -5.044 -4.042 2.456 1.00 98.25 98 SER A O 1
ATOM 772 N N . GLY A 1 99 ? -7.099 -3.207 2.681 1.00 98.50 99 GLY A N 1
ATOM 773 C CA . GLY A 1 99 ? -7.077 -3.202 4.141 1.00 98.50 99 GLY A CA 1
ATOM 774 C C . GLY A 1 99 ? -6.424 -1.953 4.724 1.00 98.50 99 GLY A C 1
ATOM 775 O O . GLY A 1 99 ? -6.023 -1.971 5.885 1.00 98.50 99 GLY A O 1
ATOM 776 N N . LEU A 1 100 ? -6.313 -0.881 3.933 1.00 98.75 100 LEU A N 1
ATOM 777 C CA . LEU A 1 100 ? -5.969 0.438 4.448 1.00 98.75 100 LEU A CA 1
ATOM 778 C C . LEU A 1 100 ? -7.142 0.980 5.271 1.00 98.75 100 LEU A C 1
ATOM 780 O O . LEU A 1 100 ? -8.257 1.086 4.752 1.00 98.75 100 LEU A O 1
ATOM 784 N N . VAL A 1 101 ? -6.881 1.354 6.520 1.00 98.75 101 VAL A N 1
ATOM 785 C CA . VAL A 1 101 ? -7.874 1.931 7.432 1.00 98.75 101 VAL A CA 1
ATOM 786 C C . VAL A 1 101 ? -7.462 3.314 7.928 1.00 98.75 101 VAL A C 1
ATOM 788 O O . VAL A 1 101 ? -6.278 3.633 8.029 1.00 98.75 101 VAL A O 1
ATOM 791 N N . GLY A 1 102 ? -8.453 4.134 8.261 1.00 98.31 102 GLY A N 1
ATOM 792 C CA . GLY A 1 102 ? -8.263 5.473 8.812 1.00 98.31 102 GLY A CA 1
ATOM 793 C C . GLY A 1 102 ? -9.599 6.112 9.175 1.00 98.31 102 GLY A C 1
ATOM 794 O O . GLY A 1 102 ? -10.606 5.420 9.291 1.00 98.31 102 GLY A O 1
ATOM 795 N N . LYS A 1 103 ? -9.617 7.430 9.358 1.00 98.12 103 LYS A N 1
ATOM 796 C CA . LYS A 1 103 ? -10.841 8.222 9.505 1.00 98.12 103 LYS A CA 1
ATOM 797 C C . LYS A 1 103 ? -11.148 8.907 8.182 1.00 98.12 103 LYS A C 1
ATOM 799 O O . LYS A 1 103 ? -10.342 9.709 7.702 1.00 98.12 103 LYS A O 1
ATOM 804 N N . MET A 1 104 ? -12.301 8.600 7.604 1.00 97.81 104 MET A N 1
ATOM 805 C CA . MET A 1 104 ? -12.805 9.278 6.416 1.00 97.81 104 MET A CA 1
ATOM 806 C C . MET A 1 104 ? -13.120 10.742 6.756 1.00 97.81 104 MET A C 1
ATOM 808 O O . MET A 1 104 ? -13.759 11.040 7.766 1.00 97.81 104 MET A O 1
ATOM 812 N N . ARG A 1 105 ? -12.618 11.661 5.927 1.00 97.31 105 ARG A N 1
ATOM 813 C CA . ARG A 1 105 ? -12.883 13.106 6.010 1.00 97.31 105 ARG A CA 1
ATOM 814 C C . ARG A 1 105 ? -13.907 13.535 4.977 1.00 97.31 105 ARG A C 1
ATOM 816 O O . ARG A 1 105 ? -14.833 14.274 5.296 1.00 97.31 105 ARG A O 1
ATOM 823 N N . GLN A 1 106 ? -13.723 13.064 3.748 1.00 97.06 106 GLN A N 1
ATOM 824 C CA . GLN A 1 106 ? -14.595 13.373 2.630 1.00 97.06 106 GLN A CA 1
ATOM 825 C C . GLN A 1 106 ? -14.839 12.126 1.787 1.00 97.06 106 GLN A C 1
ATOM 827 O O . GLN A 1 106 ? -14.028 11.199 1.733 1.00 97.06 106 GLN A O 1
ATOM 832 N N . LYS A 1 107 ? -15.987 12.112 1.118 1.00 97.06 107 LYS A N 1
ATOM 833 C CA . LYS A 1 107 ? -16.432 11.023 0.263 1.00 97.06 107 LYS A CA 1
ATOM 834 C C . LYS A 1 107 ? -17.019 11.591 -1.022 1.00 97.06 107 LYS A C 1
ATOM 836 O O . LYS A 1 107 ? -17.732 12.593 -0.988 1.00 97.06 107 LYS A O 1
ATOM 841 N N . ASN A 1 108 ? -16.778 10.911 -2.135 1.00 96.44 108 ASN A N 1
ATOM 842 C CA . ASN A 1 108 ? -17.499 11.157 -3.374 1.00 96.44 108 ASN A CA 1
ATOM 843 C C . ASN A 1 108 ? -18.999 10.846 -3.208 1.00 96.44 108 ASN A C 1
ATOM 845 O O . ASN A 1 108 ? -19.370 9.769 -2.744 1.00 96.44 108 ASN A O 1
ATOM 849 N N . ALA A 1 109 ? -19.879 11.758 -3.625 1.00 96.12 109 ALA A N 1
ATOM 850 C CA . ALA A 1 109 ? -21.326 11.608 -3.446 1.00 96.12 109 ALA A CA 1
ATOM 851 C C . ALA A 1 109 ? -21.913 10.327 -4.081 1.00 96.12 109 ALA A C 1
ATOM 853 O O . ALA A 1 109 ? -22.926 9.824 -3.603 1.00 96.12 109 ALA A O 1
ATOM 854 N N . ALA A 1 110 ? -21.268 9.772 -5.112 1.00 95.44 110 ALA A N 1
ATOM 855 C CA . ALA A 1 110 ? -21.694 8.543 -5.783 1.00 95.44 110 ALA A CA 1
ATOM 856 C C . ALA A 1 110 ? -21.321 7.248 -5.028 1.00 95.44 110 ALA A C 1
ATOM 858 O O . ALA A 1 110 ? -21.646 6.150 -5.481 1.00 95.44 110 ALA A O 1
ATOM 859 N N . VAL A 1 111 ? -20.624 7.348 -3.892 1.00 96.56 111 VAL A N 1
ATOM 860 C CA . VAL A 1 111 ? -20.062 6.207 -3.158 1.00 96.56 111 VAL A CA 1
ATOM 861 C C . VAL A 1 111 ? -20.812 5.996 -1.843 1.00 96.56 111 VAL A C 1
ATOM 863 O O . VAL A 1 111 ? -21.186 6.948 -1.154 1.00 96.56 111 VAL A O 1
ATOM 866 N N . LYS A 1 112 ? -21.038 4.735 -1.453 1.00 97.62 112 LYS A N 1
ATOM 867 C CA . LYS A 1 112 ? -21.630 4.398 -0.146 1.00 97.62 112 LYS A CA 1
ATOM 868 C C . LYS A 1 112 ? -20.683 4.762 0.996 1.00 97.62 112 LYS A C 1
ATOM 870 O O . LYS A 1 112 ? -19.493 4.988 0.785 1.00 97.62 112 LYS A O 1
ATOM 875 N N . ASP A 1 113 ? -21.189 4.806 2.222 1.00 98.12 113 ASP A N 1
ATOM 876 C CA . ASP A 1 113 ? -20.315 4.982 3.385 1.00 98.12 113 ASP A CA 1
ATOM 877 C C . ASP A 1 113 ? -19.265 3.863 3.477 1.00 98.12 113 ASP A C 1
ATOM 879 O O . ASP A 1 113 ? -19.491 2.765 2.949 1.00 98.12 113 ASP A O 1
ATOM 883 N N . PRO A 1 114 ? -18.093 4.133 4.079 1.00 98.38 114 PRO A N 1
ATOM 884 C CA . PRO A 1 114 ? -17.062 3.122 4.235 1.00 98.38 114 PRO A CA 1
ATOM 885 C C . PRO A 1 114 ? -17.561 1.910 5.022 1.00 98.38 114 PRO A C 1
ATOM 887 O O . PRO A 1 114 ? -18.381 2.014 5.934 1.00 98.38 114 PRO A O 1
ATOM 890 N N . THR A 1 115 ? -17.010 0.744 4.696 1.00 98.75 115 THR A N 1
ATOM 891 C CA . THR A 1 115 ? -17.087 -0.421 5.585 1.00 98.75 115 THR A CA 1
ATOM 892 C C . THR A 1 115 ? -16.409 -0.064 6.904 1.00 98.75 115 THR A C 1
ATOM 894 O O . THR A 1 115 ? -15.278 0.420 6.893 1.00 98.75 115 THR A O 1
ATOM 897 N N . GLN A 1 116 ? -17.075 -0.307 8.032 1.00 98.56 116 GLN A N 1
ATOM 898 C CA . GLN A 1 116 ? -16.512 -0.030 9.351 1.00 98.56 116 GLN A CA 1
ATOM 899 C C . GLN A 1 116 ? -15.771 -1.247 9.892 1.00 98.56 116 GLN A C 1
ATOM 901 O O . GLN A 1 116 ? -16.266 -2.376 9.852 1.00 98.56 116 GLN A O 1
ATOM 906 N N . VAL A 1 117 ? -14.599 -0.998 10.461 1.00 98.69 117 VAL A N 1
ATOM 907 C CA . VAL A 1 117 ? -13.756 -1.999 11.106 1.00 98.69 117 VAL A CA 1
ATOM 908 C C . VAL A 1 117 ? -13.657 -1.663 12.585 1.00 98.69 117 VAL A C 1
ATOM 910 O O . VAL A 1 117 ? -13.243 -0.569 12.951 1.00 98.69 117 VAL A O 1
ATOM 913 N N . GLU A 1 118 ? -14.015 -2.612 13.442 1.00 98.50 118 GLU A N 1
ATOM 914 C CA . GLU A 1 118 ? -13.724 -2.545 14.869 1.00 98.50 118 GLU A CA 1
ATOM 915 C C . GLU A 1 118 ? -12.296 -3.034 15.126 1.00 98.50 118 GLU A C 1
ATOM 917 O O . GLU A 1 118 ? -11.942 -4.169 14.778 1.00 98.50 118 GLU A O 1
ATOM 922 N N . ILE A 1 119 ? -11.482 -2.184 15.750 1.00 97.94 119 ILE A N 1
ATOM 923 C CA . ILE A 1 119 ? -10.099 -2.507 16.092 1.00 97.94 119 ILE A CA 1
ATOM 924 C C . ILE A 1 119 ? -10.071 -3.301 17.396 1.00 97.94 119 ILE A C 1
ATOM 926 O O . ILE A 1 119 ? -10.480 -2.817 18.448 1.00 97.94 119 ILE A O 1
ATOM 930 N N . LEU A 1 120 ? -9.558 -4.531 17.330 1.00 97.25 120 LEU A N 1
ATOM 931 C CA . LEU A 1 120 ? -9.397 -5.397 18.503 1.00 97.25 120 LEU A CA 1
ATOM 932 C C . LEU A 1 120 ? -8.068 -5.133 19.225 1.00 97.25 120 LEU A C 1
ATOM 934 O O . LEU A 1 120 ? -7.949 -5.417 20.418 1.00 97.25 120 LEU A O 1
ATOM 938 N N . GLY A 1 121 ? -7.074 -4.623 18.498 1.00 97.12 121 GLY A N 1
ATOM 939 C CA . GLY A 1 121 ? -5.794 -4.163 19.022 1.00 97.12 121 GLY A CA 1
ATOM 940 C C . GLY A 1 121 ? -4.710 -4.105 17.948 1.00 97.12 121 GLY A C 1
ATOM 941 O O . GLY A 1 121 ? -4.907 -4.535 16.809 1.00 97.12 121 GLY A O 1
ATOM 942 N N . TYR A 1 122 ? -3.546 -3.599 18.331 1.00 98.06 122 TYR A N 1
ATOM 943 C CA . TYR A 1 122 ? -2.345 -3.590 17.506 1.00 98.06 122 TYR A CA 1
ATOM 944 C C . TYR A 1 122 ? -1.762 -4.990 17.428 1.00 98.06 122 TYR A C 1
ATOM 946 O O . TYR A 1 122 ? -1.698 -5.683 18.440 1.00 98.06 122 TYR A O 1
ATOM 954 N N . VAL A 1 123 ? -1.324 -5.407 16.242 1.00 98.19 123 VAL A N 1
ATOM 955 C CA . VAL A 1 123 ? -0.504 -6.613 16.112 1.00 98.19 123 VAL A CA 1
ATOM 956 C C . VAL A 1 123 ? 0.860 -6.295 16.710 1.00 98.19 123 VAL A C 1
ATOM 958 O O . VAL A 1 123 ? 1.462 -5.285 16.355 1.00 98.19 123 VAL A O 1
ATOM 961 N N . VAL A 1 124 ? 1.338 -7.144 17.616 1.00 97.88 124 VAL A N 1
ATOM 962 C CA . VAL A 1 124 ? 2.575 -6.907 18.371 1.00 97.88 124 VAL A CA 1
ATOM 963 C C . VAL A 1 124 ? 3.615 -7.993 18.114 1.00 97.88 124 VAL A C 1
ATOM 965 O O . VAL A 1 124 ? 3.271 -9.160 17.896 1.00 97.88 124 VAL A O 1
ATOM 968 N N . GLY A 1 125 ? 4.886 -7.594 18.142 1.00 94.81 125 GLY A N 1
ATOM 969 C CA . GLY A 1 125 ? 6.037 -8.490 18.116 1.00 94.81 125 GLY A CA 1
ATOM 970 C C . GLY A 1 125 ? 6.217 -9.265 19.423 1.00 94.81 125 GLY A C 1
ATOM 971 O O . GLY A 1 125 ? 5.440 -9.135 20.369 1.00 94.81 125 GLY A O 1
ATOM 972 N N . GLU A 1 126 ? 7.258 -10.097 19.480 1.00 90.44 126 GLU A N 1
ATOM 973 C CA . GLU A 1 126 ? 7.630 -10.837 20.701 1.00 90.44 126 GLU A CA 1
ATOM 974 C C . GLU A 1 126 ? 8.114 -9.905 21.825 1.00 90.44 126 GLU A C 1
ATOM 976 O O . GLU A 1 126 ? 7.989 -10.239 22.997 1.00 90.44 126 GLU A O 1
ATOM 981 N N . ASP A 1 127 ? 8.592 -8.715 21.462 1.00 91.38 127 ASP A N 1
ATOM 982 C CA . ASP A 1 127 ? 8.982 -7.617 22.351 1.00 91.38 127 ASP A CA 1
ATOM 983 C C . ASP A 1 127 ? 7.787 -6.802 22.887 1.00 91.38 127 ASP A C 1
ATOM 985 O O . ASP A 1 127 ? 7.977 -5.814 23.597 1.00 91.38 127 ASP A O 1
ATOM 989 N N . GLY A 1 128 ? 6.555 -7.179 22.525 1.00 92.31 128 GLY A N 1
ATOM 990 C CA . GLY A 1 128 ? 5.336 -6.451 22.880 1.00 92.31 128 GLY A CA 1
ATOM 991 C C . GLY A 1 128 ? 5.145 -5.140 22.113 1.00 92.31 128 GLY A C 1
ATOM 992 O O . GLY A 1 128 ? 4.154 -4.448 22.337 1.00 92.31 128 GLY A O 1
ATOM 993 N N . GLN A 1 129 ? 6.044 -4.791 21.188 1.00 95.12 129 GLN A N 1
ATOM 994 C CA . GLN A 1 129 ? 5.938 -3.550 20.430 1.00 95.12 129 GLN A CA 1
ATOM 995 C C . GLN A 1 129 ? 4.983 -3.708 19.240 1.00 95.12 129 GLN A C 1
ATOM 997 O O . GLN A 1 129 ? 4.988 -4.752 18.579 1.00 95.12 129 GLN A O 1
ATOM 1002 N N . PRO A 1 130 ? 4.180 -2.677 18.914 1.00 97.19 130 PRO A N 1
ATOM 1003 C CA . PRO A 1 130 ? 3.366 -2.669 17.705 1.00 97.19 130 PRO A CA 1
ATOM 1004 C C . PRO A 1 130 ? 4.212 -2.904 16.451 1.00 97.19 130 PRO A C 1
ATOM 1006 O O . PRO A 1 130 ? 5.237 -2.248 16.238 1.00 97.19 130 PRO A O 1
ATOM 1009 N N . LEU A 1 131 ? 3.747 -3.800 15.583 1.00 98.19 131 LEU A N 1
ATOM 1010 C CA . LEU A 1 131 ? 4.310 -3.945 14.249 1.00 98.19 131 LEU A CA 1
ATOM 1011 C C . LEU A 1 131 ? 3.935 -2.727 13.403 1.00 98.19 131 LEU A C 1
ATOM 1013 O O . LEU A 1 131 ? 2.793 -2.267 13.419 1.00 98.19 131 LEU A O 1
ATOM 1017 N N . ASN A 1 132 ? 4.895 -2.256 12.612 1.00 98.31 132 ASN A N 1
ATOM 1018 C CA . ASN A 1 132 ? 4.694 -1.185 11.648 1.00 98.31 132 ASN A CA 1
ATOM 1019 C C . ASN A 1 132 ? 5.302 -1.593 10.300 1.00 98.31 132 ASN A C 1
ATOM 1021 O O . ASN A 1 132 ? 6.450 -2.043 10.256 1.00 98.31 132 ASN A O 1
ATOM 1025 N N . THR A 1 133 ? 4.543 -1.475 9.210 1.00 98.25 133 THR A N 1
ATOM 1026 C CA . THR A 1 133 ? 4.942 -1.925 7.865 1.00 98.25 133 THR A CA 1
ATOM 1027 C C . THR A 1 133 ? 6.235 -1.278 7.370 1.00 98.25 133 THR A C 1
ATOM 1029 O O . THR A 1 133 ? 7.005 -1.951 6.678 1.00 98.25 133 THR A O 1
ATOM 1032 N N . LEU A 1 134 ? 6.519 -0.035 7.781 1.00 97.31 134 LEU A N 1
ATOM 1033 C CA . LEU A 1 134 ? 7.729 0.722 7.432 1.00 97.31 134 LEU A CA 1
ATOM 1034 C C . LEU A 1 134 ? 9.009 0.107 8.020 1.00 97.31 134 LEU A C 1
ATOM 1036 O O . LEU A 1 134 ? 10.104 0.356 7.530 1.00 97.31 134 LEU A O 1
ATOM 1040 N N . LYS A 1 135 ? 8.896 -0.747 9.047 1.00 96.88 135 LYS A N 1
ATOM 1041 C CA . LYS A 1 135 ? 10.044 -1.448 9.652 1.00 96.88 135 LYS A CA 1
ATOM 1042 C C . LYS A 1 135 ? 10.429 -2.737 8.915 1.00 96.88 135 LYS A C 1
ATOM 1044 O O . LYS A 1 135 ? 11.423 -3.370 9.273 1.00 96.88 135 LYS A O 1
ATOM 1049 N N . TYR A 1 136 ? 9.669 -3.141 7.893 1.00 96.38 136 TYR A N 1
ATOM 1050 C CA . TYR A 1 136 ? 9.859 -4.419 7.194 1.00 96.38 136 TYR A CA 1
ATOM 1051 C C . TYR A 1 136 ? 10.077 -4.313 5.670 1.00 96.38 136 TYR A C 1
ATOM 1053 O O . TYR A 1 136 ? 9.633 -5.212 4.957 1.00 96.38 136 TYR A O 1
ATOM 1061 N N . PRO A 1 137 ? 10.770 -3.297 5.117 1.00 96.12 137 PRO A N 1
ATOM 1062 C CA . PRO A 1 137 ? 10.929 -3.177 3.668 1.00 96.12 137 PRO A CA 1
ATOM 1063 C C . PRO A 1 137 ? 11.607 -4.422 3.075 1.00 96.12 137 PRO A C 1
ATOM 1065 O O . PRO A 1 137 ? 12.607 -4.924 3.602 1.00 96.12 137 PRO A O 1
ATOM 1068 N N . ILE A 1 138 ? 11.062 -4.915 1.962 1.00 94.69 138 ILE A N 1
ATOM 1069 C CA . ILE A 1 138 ? 11.569 -6.088 1.231 1.00 94.69 138 ILE A CA 1
ATOM 1070 C C . ILE A 1 138 ? 12.364 -5.687 -0.015 1.00 94.69 138 ILE A C 1
ATOM 1072 O O . ILE A 1 138 ? 13.272 -6.412 -0.433 1.00 94.69 138 ILE A O 1
ATOM 1076 N N . ALA A 1 139 ? 12.099 -4.505 -0.577 1.00 91.69 139 ALA A N 1
ATOM 1077 C CA . ALA A 1 139 ? 12.895 -3.925 -1.653 1.00 91.69 139 ALA A CA 1
ATOM 1078 C C . ALA A 1 139 ? 14.087 -3.132 -1.097 1.00 91.69 139 ALA A C 1
ATOM 1080 O O . ALA A 1 139 ? 14.180 -1.930 -1.276 1.00 91.69 139 ALA A O 1
ATOM 1081 N N . LYS A 1 140 ? 15.036 -3.810 -0.440 1.00 84.19 140 LYS A N 1
ATOM 1082 C CA . LYS A 1 140 ? 16.290 -3.167 -0.010 1.00 84.19 140 LYS A CA 1
ATOM 1083 C C . LYS A 1 140 ? 17.291 -3.115 -1.176 1.00 84.19 140 LYS A C 1
ATOM 1085 O O . LYS A 1 140 ? 17.644 -4.196 -1.694 1.00 84.19 140 LYS A O 1
ATOM 1090 N N . PRO A 1 141 ? 17.738 -1.929 -1.633 1.00 78.56 141 PRO A N 1
ATOM 1091 C CA . PRO A 1 141 ? 18.825 -1.834 -2.600 1.00 78.56 141 PRO A CA 1
ATOM 1092 C C . PRO A 1 141 ? 20.129 -2.339 -1.965 1.00 78.56 141 PRO A C 1
ATOM 1094 O O . PRO A 1 141 ? 20.412 -2.080 -0.802 1.00 78.56 141 PRO A O 1
ATOM 1097 N N . LYS A 1 142 ? 20.911 -3.132 -2.712 1.00 71.62 142 LYS A N 1
ATOM 1098 C CA . LYS A 1 142 ? 22.190 -3.687 -2.215 1.00 71.62 142 LYS A CA 1
ATOM 1099 C C . LYS A 1 142 ? 23.349 -2.693 -2.326 1.00 71.62 142 LYS A C 1
ATOM 1101 O O . LYS A 1 142 ? 24.287 -2.794 -1.552 1.00 71.62 142 LYS A O 1
ATOM 1106 N N . ASN A 1 143 ? 23.278 -1.784 -3.298 1.00 68.44 143 ASN A N 1
ATOM 1107 C CA . ASN A 1 143 ? 24.281 -0.758 -3.563 1.00 68.44 143 ASN A CA 1
ATOM 1108 C C . ASN A 1 143 ? 23.557 0.583 -3.708 1.00 68.44 143 ASN A C 1
ATOM 1110 O O . ASN A 1 143 ? 22.770 0.739 -4.643 1.00 68.44 143 ASN A O 1
ATOM 1114 N N . THR A 1 144 ? 23.839 1.513 -2.803 1.00 69.19 144 THR A N 1
ATOM 1115 C CA . THR A 1 144 ? 23.358 2.906 -2.824 1.00 69.19 144 THR A CA 1
ATOM 1116 C C . THR A 1 144 ? 24.452 3.885 -3.262 1.00 69.19 144 THR A C 1
ATOM 1118 O O . THR A 1 144 ? 24.185 5.060 -3.489 1.00 69.19 144 THR A O 1
ATOM 1121 N N . GLU A 1 145 ? 25.689 3.408 -3.433 1.00 63.66 145 GLU A N 1
ATOM 1122 C CA . GLU A 1 145 ? 26.810 4.219 -3.905 1.00 63.66 145 GLU A CA 1
ATOM 1123 C C . GLU A 1 145 ? 26.691 4.470 -5.418 1.00 63.66 145 GLU A C 1
ATOM 1125 O O . GLU A 1 145 ? 26.778 3.551 -6.240 1.00 63.66 145 GLU A O 1
ATOM 1130 N N . GLY A 1 146 ? 26.469 5.739 -5.772 1.00 54.62 146 GLY A N 1
ATOM 1131 C CA . GLY A 1 146 ? 26.212 6.267 -7.116 1.00 54.62 146 GLY A CA 1
ATOM 1132 C C . GLY A 1 146 ? 27.395 6.231 -8.089 1.00 54.62 146 GLY A C 1
ATOM 1133 O O . GLY A 1 146 ? 27.587 7.166 -8.862 1.00 54.62 146 GLY A O 1
ATOM 1134 N N . GLY A 1 147 ? 28.189 5.160 -8.095 1.00 57.25 147 GLY A N 1
ATOM 1135 C CA . GLY A 1 147 ? 29.108 4.905 -9.201 1.00 57.25 147 GLY A CA 1
ATOM 1136 C C . GLY A 1 147 ? 28.296 4.676 -10.475 1.00 57.25 147 GLY A C 1
ATOM 1137 O O . GLY A 1 147 ? 27.417 3.812 -10.480 1.00 57.25 147 GLY A O 1
ATOM 1138 N N . VAL A 1 148 ? 28.569 5.445 -11.537 1.00 53.91 148 VAL A N 1
ATOM 1139 C CA . VAL A 1 148 ? 27.866 5.412 -12.835 1.00 53.91 148 VAL A CA 1
ATOM 1140 C C . VAL A 1 148 ? 28.012 4.032 -13.491 1.00 53.91 148 VAL A C 1
ATOM 1142 O O . VAL A 1 148 ? 28.820 3.801 -14.387 1.00 53.91 148 VAL A O 1
ATOM 1145 N N . LYS A 1 149 ? 27.224 3.065 -13.025 1.00 67.75 149 LYS A N 1
ATOM 1146 C CA . LYS A 1 149 ? 26.969 1.799 -13.702 1.00 67.75 149 LYS A CA 1
ATOM 1147 C C . LYS A 1 149 ? 25.845 2.060 -14.689 1.00 67.75 149 LYS A C 1
ATOM 1149 O O . LYS A 1 149 ? 24.848 2.680 -14.327 1.00 67.75 149 LYS A O 1
ATOM 1154 N N . LYS A 1 150 ? 25.991 1.586 -15.929 1.00 81.62 150 LYS A N 1
ATOM 1155 C CA . LYS A 1 150 ? 24.928 1.677 -16.940 1.00 81.62 150 LYS A CA 1
ATOM 1156 C C . LYS A 1 150 ? 23.612 1.145 -16.334 1.00 81.62 150 LYS A C 1
ATOM 1158 O O . LYS A 1 150 ? 23.573 0.004 -15.867 1.00 81.62 150 LYS A O 1
ATOM 1163 N N . ARG A 1 151 ? 22.574 1.987 -16.296 1.00 89.75 151 ARG A N 1
ATOM 1164 C CA . ARG A 1 151 ? 21.236 1.683 -15.754 1.00 89.75 151 ARG A CA 1
ATOM 1165 C C . ARG A 1 151 ? 20.289 1.240 -16.865 1.00 89.75 151 ARG A C 1
ATOM 1167 O O . ARG A 1 151 ? 20.573 1.460 -18.043 1.00 89.75 151 ARG A O 1
ATOM 1174 N N . ALA A 1 152 ? 19.180 0.616 -16.481 1.00 94.38 152 ALA A N 1
ATOM 1175 C CA . ALA A 1 152 ? 18.068 0.333 -17.380 1.00 94.38 152 ALA A CA 1
ATOM 1176 C C . ALA A 1 152 ? 17.553 1.625 -18.034 1.00 94.38 152 ALA A C 1
ATOM 1178 O O . ALA A 1 152 ? 17.630 2.706 -17.449 1.00 94.38 152 ALA A O 1
ATOM 1179 N N . LYS A 1 153 ? 17.000 1.512 -19.243 1.00 96.44 153 LYS A N 1
ATOM 1180 C CA . LYS A 1 153 ? 16.340 2.645 -19.904 1.00 96.44 153 LYS A CA 1
ATOM 1181 C C . LYS A 1 153 ? 15.015 2.929 -19.196 1.00 96.44 153 LYS A C 1
ATOM 1183 O O . LYS A 1 153 ? 14.148 2.055 -19.179 1.00 96.44 153 LYS A O 1
ATOM 1188 N N . LEU A 1 154 ? 14.868 4.122 -18.626 1.00 97.25 154 LEU A N 1
ATOM 1189 C CA . LEU A 1 154 ? 13.646 4.549 -17.945 1.00 97.25 154 LEU A CA 1
ATOM 1190 C C . LEU A 1 154 ? 12.593 5.012 -18.959 1.00 97.25 154 LEU A C 1
ATOM 1192 O O . LEU A 1 154 ? 12.875 5.858 -19.806 1.00 97.25 154 LEU A O 1
ATOM 1196 N N . ILE A 1 155 ? 11.374 4.494 -18.826 1.00 98.25 155 ILE A N 1
ATOM 1197 C CA . ILE A 1 155 ? 10.172 5.057 -19.444 1.00 98.25 155 ILE A CA 1
ATOM 1198 C C . ILE A 1 155 ? 9.225 5.445 -18.318 1.00 98.25 155 ILE A C 1
ATOM 1200 O O . ILE A 1 155 ? 8.758 4.590 -17.566 1.00 98.25 155 ILE A O 1
ATOM 1204 N N . LEU A 1 156 ? 8.964 6.743 -18.200 1.00 97.69 156 LEU A N 1
ATOM 1205 C CA . LEU A 1 156 ? 8.169 7.311 -17.124 1.00 97.69 156 LEU A CA 1
ATOM 1206 C C . LEU A 1 156 ? 6.779 7.705 -17.628 1.00 97.69 156 LEU A C 1
ATOM 1208 O O . LEU A 1 156 ? 6.653 8.504 -18.553 1.00 97.69 156 LEU A O 1
ATOM 1212 N N . HIS A 1 157 ? 5.743 7.169 -16.992 1.00 97.25 157 HIS A N 1
ATOM 1213 C CA . HIS A 1 157 ? 4.346 7.498 -17.242 1.00 97.25 157 HIS A CA 1
ATOM 1214 C C . HIS A 1 157 ? 3.855 8.450 -16.153 1.00 97.25 157 HIS A C 1
ATOM 1216 O O . HIS A 1 157 ? 3.629 8.043 -15.016 1.00 97.25 157 HIS A O 1
ATOM 1222 N N . VAL A 1 158 ? 3.683 9.716 -16.531 1.00 94.81 158 VAL A N 1
ATOM 1223 C CA . VAL A 1 158 ? 3.166 10.792 -15.675 1.00 94.81 158 VAL A CA 1
ATOM 1224 C C . VAL A 1 158 ? 1.782 11.192 -16.176 1.00 94.81 158 VAL A C 1
ATOM 1226 O O . VAL A 1 158 ? 1.496 11.127 -17.371 1.00 94.81 158 VAL A O 1
ATOM 1229 N N . GLY A 1 159 ? 0.903 11.618 -15.278 1.00 88.50 159 GLY A N 1
ATOM 1230 C CA . GLY A 1 159 ? -0.455 12.012 -15.633 1.00 88.50 159 GLY A CA 1
ATOM 1231 C C . GLY A 1 159 ? -1.050 12.972 -14.622 1.00 88.50 159 GLY A C 1
ATOM 1232 O O . GLY A 1 159 ? -0.669 12.994 -13.457 1.00 88.50 159 GLY A O 1
ATOM 1233 N N . THR A 1 160 ? -2.003 13.767 -15.089 1.00 86.06 160 THR A N 1
ATOM 1234 C CA . THR A 1 160 ? -2.544 14.920 -14.361 1.00 86.06 160 THR A CA 1
ATOM 1235 C C . THR A 1 160 ? -3.567 14.551 -13.290 1.00 86.06 160 THR A C 1
ATOM 1237 O O . THR A 1 160 ? -3.873 15.373 -12.432 1.00 86.06 160 THR A O 1
ATOM 1240 N N . SER A 1 161 ? -4.116 13.332 -13.327 1.00 83.00 161 SER A N 1
ATOM 1241 C CA . SER A 1 161 ? -5.162 12.902 -12.398 1.00 83.00 161 SER A CA 1
ATOM 1242 C C . SER A 1 161 ? -5.246 11.379 -12.241 1.00 83.00 161 SER A C 1
ATOM 1244 O O . SER A 1 161 ? -4.594 10.596 -12.945 1.00 83.00 161 SER A O 1
ATOM 1246 N N . MET A 1 162 ? -6.069 10.939 -11.286 1.00 82.88 162 MET A N 1
ATOM 1247 C CA . MET A 1 162 ? -6.531 9.553 -11.220 1.00 82.88 162 MET A CA 1
ATOM 1248 C C . MET A 1 162 ? -7.352 9.218 -12.476 1.00 82.88 162 MET A C 1
ATOM 1250 O O . MET A 1 162 ? -8.046 10.075 -13.013 1.00 82.88 162 MET A O 1
ATOM 1254 N N . ASN A 1 163 ? -7.255 7.977 -12.956 1.00 82.81 163 ASN A N 1
ATOM 1255 C CA . ASN A 1 163 ? -7.908 7.498 -14.184 1.00 82.81 163 ASN A CA 1
ATOM 1256 C C . ASN A 1 163 ? -7.529 8.236 -15.479 1.00 82.81 163 ASN A C 1
ATOM 1258 O O . ASN A 1 163 ? -8.176 8.034 -16.501 1.00 82.81 163 ASN A O 1
ATOM 1262 N N . SER A 1 164 ? -6.438 9.006 -15.498 1.00 89.00 164 SER A N 1
ATOM 1263 C CA . SER A 1 164 ? -5.926 9.637 -16.724 1.00 89.00 164 SER A CA 1
ATOM 1264 C C . SER A 1 164 ? -5.288 8.645 -17.718 1.00 89.00 164 SER A C 1
ATOM 1266 O O . SER A 1 164 ? -4.618 9.058 -18.657 1.00 89.00 164 SER A O 1
ATOM 1268 N N . GLY A 1 165 ? -5.410 7.333 -17.479 1.00 91.50 165 GLY A N 1
ATOM 1269 C CA . GLY A 1 165 ? -4.837 6.281 -18.323 1.00 91.50 165 GLY A CA 1
ATOM 1270 C C . GLY A 1 165 ? -3.381 5.900 -18.032 1.00 91.50 165 GLY A C 1
ATOM 1271 O O . GLY A 1 165 ? -2.825 5.118 -18.800 1.00 91.50 165 GLY A O 1
ATOM 1272 N N . LYS A 1 166 ? -2.760 6.384 -16.940 1.00 94.62 166 LYS A N 1
ATOM 1273 C CA . LYS A 1 166 ? -1.343 6.095 -16.623 1.00 94.62 166 LYS A CA 1
A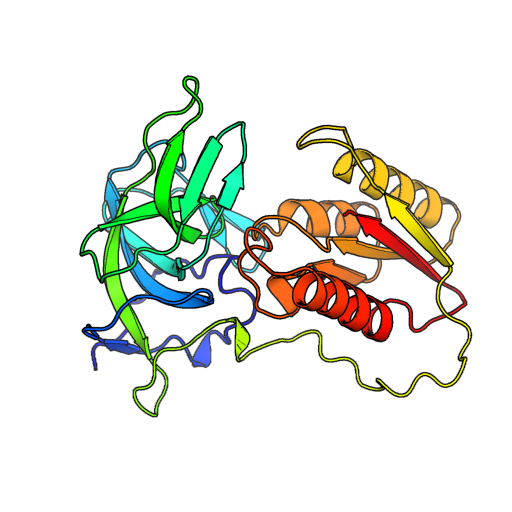TOM 1274 C C . LYS A 1 166 ? -1.042 4.601 -16.520 1.00 94.62 166 LYS A C 1
ATOM 1276 O O . LYS A 1 166 ? -0.224 4.101 -17.284 1.00 94.62 166 LYS A O 1
ATOM 1281 N N . SER A 1 167 ? -1.747 3.887 -15.640 1.00 94.50 167 SER A N 1
ATOM 1282 C CA . SER A 1 167 ? -1.536 2.449 -15.431 1.00 94.50 167 SER A CA 1
ATOM 1283 C C . SER A 1 167 ? -1.794 1.657 -16.714 1.00 94.50 167 SER A C 1
ATOM 1285 O O . SER A 1 167 ? -1.015 0.781 -17.067 1.00 94.50 167 SER A O 1
ATOM 1287 N N . THR A 1 168 ? -2.836 2.011 -17.474 1.00 96.50 168 THR A N 1
ATOM 1288 C CA . THR A 1 168 ? -3.127 1.389 -18.777 1.00 96.50 168 THR A CA 1
ATOM 1289 C C . THR A 1 168 ? -1.991 1.611 -19.777 1.00 96.50 168 THR A C 1
ATOM 1291 O O . THR A 1 168 ? -1.581 0.679 -20.462 1.00 96.50 168 THR A O 1
ATOM 1294 N N . SER A 1 169 ? -1.455 2.831 -19.845 1.00 97.44 169 SER A N 1
ATOM 1295 C CA . SER A 1 169 ? -0.335 3.179 -20.720 1.00 97.44 169 SER A CA 1
ATOM 1296 C C . SER A 1 169 ? 0.952 2.451 -20.315 1.00 97.44 169 SER A C 1
ATOM 1298 O O . SER A 1 169 ? 1.640 1.919 -21.184 1.00 97.44 169 SER A O 1
ATOM 1300 N N . ALA A 1 170 ? 1.241 2.353 -19.013 1.00 98.12 170 ALA A N 1
ATOM 1301 C CA . ALA A 1 170 ? 2.387 1.611 -18.493 1.00 98.12 170 ALA A CA 1
ATOM 1302 C C . ALA A 1 170 ? 2.284 0.113 -18.824 1.00 98.12 170 ALA A C 1
ATOM 1304 O O . ALA A 1 170 ? 3.230 -0.466 -19.350 1.00 98.12 170 ALA A O 1
ATOM 1305 N N . VAL A 1 171 ? 1.115 -0.501 -18.615 1.00 98.50 171 VAL A N 1
ATOM 1306 C CA . VAL A 1 171 ? 0.846 -1.905 -18.976 1.00 98.50 171 VAL A CA 1
ATOM 1307 C C . VAL A 1 171 ? 1.018 -2.137 -20.482 1.00 98.50 171 VAL A C 1
ATOM 1309 O O . VAL A 1 171 ? 1.683 -3.092 -20.880 1.00 98.50 171 VAL A O 1
ATOM 1312 N N . ALA A 1 172 ? 0.487 -1.249 -21.329 1.00 98.56 172 ALA A N 1
ATOM 1313 C CA . ALA A 1 172 ? 0.651 -1.343 -22.781 1.00 98.56 172 ALA A CA 1
ATOM 1314 C C . ALA A 1 172 ? 2.122 -1.200 -23.217 1.00 98.56 172 ALA A C 1
ATOM 1316 O O . ALA A 1 172 ? 2.574 -1.917 -24.109 1.00 98.56 172 ALA A O 1
ATOM 1317 N N . CYS A 1 173 ? 2.879 -0.312 -22.566 1.00 98.69 173 CYS A N 1
ATOM 1318 C CA . CYS A 1 173 ? 4.312 -0.132 -22.793 1.00 98.69 173 CYS A CA 1
ATOM 1319 C C . CYS A 1 173 ? 5.106 -1.391 -22.417 1.00 98.69 173 CYS A C 1
ATOM 1321 O O . CYS A 1 173 ? 5.918 -1.869 -23.212 1.00 98.69 173 CYS A O 1
ATOM 1323 N N . VAL A 1 174 ? 4.825 -1.973 -21.244 1.00 98.81 174 VAL A N 1
ATOM 1324 C CA . VAL A 1 174 ? 5.424 -3.241 -20.805 1.00 98.81 174 VAL A CA 1
ATOM 1325 C C . VAL A 1 174 ? 5.146 -4.346 -21.820 1.00 98.81 174 VAL A C 1
ATOM 1327 O O . VAL A 1 174 ? 6.085 -5.006 -22.265 1.00 98.81 174 VAL A O 1
ATOM 1330 N N . TRP A 1 175 ? 3.884 -4.512 -22.225 1.00 98.81 175 TRP A N 1
ATOM 1331 C CA . TRP A 1 175 ? 3.495 -5.524 -23.203 1.00 98.81 175 TRP A CA 1
ATOM 1332 C C . TRP A 1 175 ? 4.219 -5.333 -24.538 1.00 98.81 175 TRP A C 1
ATOM 1334 O O . TRP A 1 175 ? 4.825 -6.277 -25.040 1.00 98.81 175 TRP A O 1
ATOM 1344 N N . GLY A 1 176 ? 4.227 -4.107 -25.072 1.00 98.75 176 GLY A N 1
ATOM 1345 C CA . GLY A 1 176 ? 4.897 -3.772 -26.329 1.00 98.75 176 GLY A CA 1
ATOM 1346 C C . GLY A 1 176 ? 6.392 -4.099 -26.308 1.00 98.75 176 GLY A C 1
ATOM 1347 O O . GLY A 1 176 ? 6.906 -4.735 -27.224 1.00 98.75 176 GLY A O 1
ATOM 1348 N N . LEU A 1 177 ? 7.097 -3.718 -25.241 1.00 98.62 177 LEU A N 1
ATOM 1349 C CA . LEU A 1 177 ? 8.515 -4.041 -25.072 1.00 98.62 177 LEU A CA 1
ATOM 1350 C C . LEU A 1 177 ? 8.758 -5.552 -24.968 1.00 98.62 177 LEU A C 1
ATOM 1352 O O . LEU A 1 177 ? 9.684 -6.063 -25.601 1.00 98.62 177 LEU A O 1
ATOM 1356 N N . ASN A 1 178 ? 7.921 -6.264 -24.212 1.00 98.62 178 ASN A N 1
ATOM 1357 C CA . ASN A 1 178 ? 8.041 -7.706 -24.031 1.00 98.62 178 ASN A CA 1
ATOM 1358 C C . ASN A 1 178 ? 7.850 -8.469 -25.355 1.00 98.62 178 ASN A C 1
ATOM 1360 O O . ASN A 1 178 ? 8.674 -9.316 -25.696 1.00 98.62 178 ASN A O 1
ATOM 1364 N N . VAL A 1 179 ? 6.830 -8.133 -26.158 1.00 98.44 179 VAL A N 1
ATOM 1365 C CA . VAL A 1 179 ? 6.606 -8.794 -27.463 1.00 98.44 179 VAL A CA 1
ATOM 1366 C C . VAL A 1 179 ? 7.690 -8.473 -28.498 1.00 98.44 179 VAL A C 1
ATOM 1368 O O . VAL A 1 179 ? 7.909 -9.261 -29.413 1.00 98.44 179 VAL A O 1
ATOM 1371 N N . MET A 1 180 ? 8.416 -7.362 -28.333 1.00 98.25 180 MET A N 1
ATOM 1372 C CA . MET A 1 180 ? 9.621 -7.043 -29.115 1.00 98.25 180 MET A CA 1
ATOM 1373 C C . MET A 1 180 ? 10.878 -7.794 -28.635 1.00 98.25 180 MET A C 1
ATOM 1375 O O . MET A 1 180 ? 11.959 -7.606 -29.190 1.00 98.25 180 MET A O 1
ATOM 1379 N N . GLY A 1 181 ? 10.767 -8.641 -27.606 1.00 98.00 181 GLY A N 1
ATOM 1380 C CA . GLY A 1 181 ? 11.881 -9.413 -27.054 1.00 98.00 181 GLY A CA 1
ATOM 1381 C C . GLY A 1 181 ? 12.771 -8.628 -26.086 1.00 98.00 181 GLY A C 1
ATOM 1382 O O . GLY A 1 181 ? 13.879 -9.070 -25.771 1.00 98.00 181 GLY A O 1
ATOM 1383 N N . HIS A 1 182 ? 12.326 -7.465 -25.602 1.00 98.38 182 HIS A N 1
ATOM 1384 C CA . HIS A 1 182 ? 13.045 -6.724 -24.570 1.00 98.38 182 HIS A CA 1
ATOM 1385 C C . HIS A 1 182 ? 12.671 -7.216 -23.176 1.00 98.38 182 HIS A C 1
ATOM 1387 O O . HIS A 1 182 ? 11.506 -7.428 -22.863 1.00 98.38 182 HIS A O 1
ATOM 1393 N N . GLY A 1 183 ? 13.667 -7.318 -22.296 1.00 98.25 183 GLY A N 1
ATOM 1394 C CA . GLY A 1 183 ? 13.402 -7.570 -20.886 1.00 98.25 183 GLY A CA 1
ATOM 1395 C C . GLY A 1 183 ? 12.936 -6.304 -20.171 1.00 98.25 183 GLY A C 1
ATOM 1396 O O . GLY A 1 183 ? 13.596 -5.261 -20.254 1.00 98.25 183 GLY A O 1
ATOM 1397 N N . VAL A 1 184 ? 11.827 -6.408 -19.445 1.00 98.62 184 VAL A N 1
ATOM 1398 C CA . VAL A 1 184 ? 11.166 -5.275 -18.792 1.00 98.62 184 VAL A CA 1
ATOM 1399 C C . VAL A 1 184 ? 11.056 -5.521 -17.297 1.00 98.62 184 VAL A C 1
ATOM 1401 O O . VAL A 1 184 ? 10.726 -6.616 -16.849 1.00 98.62 184 VAL A O 1
ATOM 1404 N N . ARG A 1 185 ? 11.307 -4.481 -16.512 1.00 98.31 185 ARG A N 1
ATOM 1405 C CA . ARG A 1 185 ? 10.929 -4.402 -15.102 1.00 98.31 185 ARG A CA 1
ATOM 1406 C C . ARG A 1 185 ? 9.999 -3.217 -14.941 1.00 98.31 185 ARG A C 1
ATOM 1408 O O . ARG A 1 185 ? 10.180 -2.217 -15.634 1.00 98.31 185 ARG A O 1
ATOM 1415 N N . ALA A 1 186 ? 9.029 -3.313 -14.047 1.00 98.50 186 ALA A N 1
ATOM 1416 C CA . ALA A 1 186 ? 8.028 -2.270 -13.909 1.00 98.50 186 ALA A CA 1
ATOM 1417 C C . ALA A 1 186 ? 7.820 -1.850 -12.456 1.00 98.50 186 ALA A C 1
ATOM 1419 O O . ALA A 1 186 ? 8.000 -2.655 -11.541 1.00 98.50 186 ALA A O 1
ATOM 1420 N N . ALA A 1 187 ? 7.471 -0.588 -12.229 1.00 98.06 187 ALA A N 1
ATOM 1421 C CA . ALA A 1 187 ? 7.191 -0.100 -10.890 1.00 98.06 187 ALA A CA 1
ATOM 1422 C C . ALA A 1 187 ? 6.066 0.933 -10.838 1.00 98.06 187 ALA A C 1
ATOM 1424 O O . ALA A 1 187 ? 5.840 1.668 -11.796 1.00 98.06 187 ALA A O 1
ATOM 1425 N N . LYS A 1 188 ? 5.399 1.013 -9.685 1.00 97.44 188 LYS A N 1
ATOM 1426 C CA . LYS A 1 188 ? 4.459 2.086 -9.345 1.00 97.44 188 LYS A CA 1
ATOM 1427 C C . LYS A 1 188 ? 4.935 2.824 -8.094 1.00 97.44 188 LYS A C 1
ATOM 1429 O O . LYS A 1 188 ? 5.017 2.244 -7.016 1.00 97.44 188 LYS A O 1
ATOM 1434 N N . VAL A 1 189 ? 5.268 4.100 -8.230 1.00 96.81 189 VAL A N 1
ATOM 1435 C CA . VAL A 1 189 ? 5.955 4.858 -7.167 1.00 96.81 189 VAL A CA 1
ATOM 1436 C C . VAL A 1 189 ? 4.966 5.487 -6.194 1.00 96.81 189 VAL A C 1
ATOM 1438 O O . VAL A 1 189 ? 5.264 5.589 -5.010 1.00 96.81 189 VAL A O 1
ATOM 1441 N N . THR A 1 190 ? 3.783 5.879 -6.663 1.00 95.31 190 THR A N 1
ATOM 1442 C CA . THR A 1 190 ? 2.798 6.621 -5.866 1.00 95.31 190 THR A CA 1
ATOM 1443 C C . THR A 1 190 ? 1.466 5.884 -5.786 1.00 95.31 190 THR A C 1
ATOM 1445 O O . THR A 1 190 ? 1.165 5.002 -6.590 1.00 95.31 190 THR A O 1
ATOM 1448 N N . GLY A 1 191 ? 0.630 6.261 -4.822 1.00 95.38 191 GLY A N 1
ATOM 1449 C CA . GLY A 1 191 ? -0.765 5.850 -4.741 1.00 95.38 191 GLY A CA 1
ATOM 1450 C C . GLY A 1 191 ? -1.136 5.265 -3.387 1.00 95.38 191 GLY A C 1
ATOM 1451 O O . GLY A 1 191 ? -0.605 5.640 -2.348 1.00 95.38 191 GLY A O 1
ATOM 1452 N N . THR A 1 192 ? -2.097 4.348 -3.396 1.00 97.00 192 THR A N 1
ATOM 1453 C CA . THR A 1 192 ? -2.579 3.626 -2.213 1.00 97.00 192 THR A CA 1
ATOM 1454 C C . THR A 1 192 ? -2.392 2.138 -2.439 1.00 97.00 192 THR A C 1
ATOM 1456 O O . THR A 1 192 ? -2.600 1.687 -3.566 1.00 97.00 192 THR A O 1
ATOM 1459 N N . ALA A 1 193 ? -1.969 1.403 -1.401 1.00 96.88 193 ALA A N 1
ATOM 1460 C CA . ALA A 1 193 ? -1.626 -0.012 -1.509 1.00 96.88 193 ALA A CA 1
ATOM 1461 C C . ALA A 1 193 ? -2.693 -0.769 -2.305 1.00 96.88 193 ALA A C 1
ATOM 1463 O O . ALA A 1 193 ? -3.885 -0.661 -2.003 1.00 96.88 193 ALA A O 1
ATOM 1464 N N . SER A 1 194 ? -2.261 -1.477 -3.344 1.00 96.12 194 SER A N 1
ATOM 1465 C CA . SER A 1 194 ? -3.098 -2.297 -4.215 1.00 96.12 194 SER A CA 1
ATOM 1466 C C . SER A 1 194 ? -2.186 -3.052 -5.170 1.00 96.12 194 SER A C 1
ATOM 1468 O O . SER A 1 194 ? -1.523 -2.432 -5.998 1.00 96.12 194 SER A O 1
ATOM 1470 N N . LEU A 1 195 ? -2.211 -4.381 -5.129 1.00 97.12 195 LEU A N 1
ATOM 1471 C CA . LEU A 1 195 ? -1.360 -5.194 -6.001 1.00 97.12 195 LEU A CA 1
ATOM 1472 C C . LEU A 1 195 ? -1.826 -5.166 -7.463 1.00 97.12 195 LEU A C 1
ATOM 1474 O O . LEU A 1 195 ? -1.045 -5.480 -8.354 1.00 97.12 195 LEU A O 1
ATOM 1478 N N . LYS A 1 196 ? -3.075 -4.752 -7.722 1.00 96.00 196 LYS A N 1
ATOM 1479 C CA . LYS A 1 196 ? -3.686 -4.684 -9.060 1.00 96.00 196 LYS A CA 1
ATOM 1480 C C . LYS A 1 196 ? -2.746 -4.180 -10.164 1.00 96.00 196 LYS A C 1
ATOM 1482 O O . LYS A 1 196 ? -2.580 -4.867 -11.164 1.00 96.00 196 LYS A O 1
ATOM 1487 N N . ASP A 1 197 ? -2.162 -2.993 -10.009 1.00 96.19 197 ASP A N 1
ATOM 1488 C CA . ASP A 1 197 ? -1.448 -2.349 -11.120 1.00 96.19 197 ASP A CA 1
ATOM 1489 C C . ASP A 1 197 ? -0.108 -3.035 -11.399 1.00 96.19 197 ASP A C 1
ATOM 1491 O O . ASP A 1 197 ? 0.239 -3.277 -12.554 1.00 96.19 197 ASP A O 1
ATOM 1495 N N . ILE A 1 198 ? 0.612 -3.435 -10.346 1.00 97.62 198 ILE A N 1
ATOM 1496 C CA . ILE A 1 198 ? 1.859 -4.186 -10.506 1.00 97.62 198 ILE A CA 1
ATOM 1497 C C . ILE A 1 198 ? 1.612 -5.596 -11.046 1.00 97.62 198 ILE A C 1
ATOM 1499 O O . ILE A 1 198 ? 2.390 -6.059 -11.873 1.00 97.62 198 ILE A O 1
ATOM 1503 N N . LEU A 1 199 ? 0.512 -6.250 -10.663 1.00 98.00 199 LEU A N 1
ATOM 1504 C CA . LEU A 1 199 ? 0.133 -7.552 -11.215 1.00 98.00 199 LEU A CA 1
ATOM 1505 C C . LEU A 1 199 ? -0.267 -7.440 -12.687 1.00 98.00 199 LEU A C 1
ATOM 1507 O O . LEU A 1 199 ? 0.174 -8.257 -13.481 1.00 98.00 199 LEU A O 1
ATOM 1511 N N . HIS A 1 200 ? -0.981 -6.388 -13.096 1.00 98.12 200 HIS A N 1
ATOM 1512 C CA . HIS A 1 200 ? -1.246 -6.149 -14.518 1.00 98.12 200 HIS A CA 1
ATOM 1513 C C . HIS A 1 200 ? 0.038 -5.921 -15.329 1.00 98.12 200 HIS A C 1
ATOM 1515 O O . HIS A 1 200 ? 0.146 -6.395 -16.457 1.00 98.12 200 HIS A O 1
ATOM 1521 N N . MET A 1 201 ? 1.026 -5.209 -14.775 1.00 98.62 201 MET A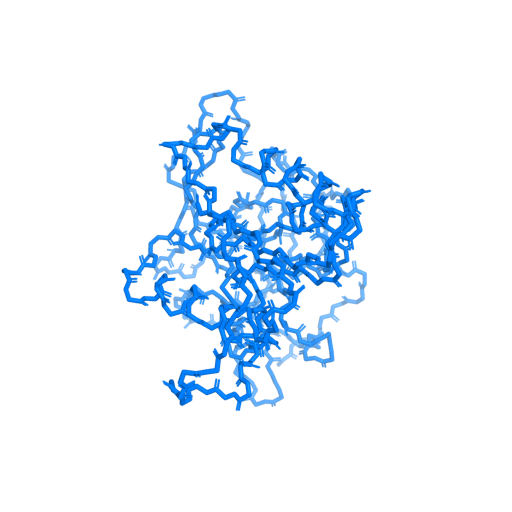 N 1
ATOM 1522 C CA . MET A 1 201 ? 2.330 -5.061 -15.433 1.00 98.62 201 MET A CA 1
ATOM 1523 C C . MET A 1 201 ? 3.083 -6.397 -15.499 1.00 98.62 201 MET A C 1
ATOM 1525 O O . MET A 1 201 ? 3.744 -6.682 -16.496 1.00 98.62 201 MET A O 1
ATOM 1529 N N . GLN A 1 202 ? 2.960 -7.244 -14.477 1.00 98.44 202 GLN A N 1
ATOM 1530 C CA . GLN A 1 202 ? 3.532 -8.589 -14.492 1.00 98.44 202 GLN A CA 1
ATOM 1531 C C . GLN A 1 202 ? 2.864 -9.472 -15.556 1.00 98.44 202 GLN A C 1
ATOM 1533 O O . GLN A 1 202 ? 3.565 -10.102 -16.344 1.00 98.44 202 GLN A O 1
ATOM 1538 N N . ASP A 1 203 ? 1.533 -9.450 -15.641 1.00 98.38 203 ASP A N 1
ATOM 1539 C CA . ASP A 1 203 ? 0.746 -10.182 -16.640 1.00 98.38 203 ASP A CA 1
ATOM 1540 C C . ASP A 1 203 ? 1.049 -9.712 -18.077 1.00 98.38 203 ASP A C 1
ATOM 1542 O O . ASP A 1 203 ? 0.989 -10.499 -19.020 1.00 98.38 203 ASP A O 1
ATOM 1546 N N . ALA A 1 204 ? 1.441 -8.445 -18.253 1.00 98.69 204 ALA A N 1
ATOM 1547 C CA . ALA A 1 204 ? 1.917 -7.900 -19.526 1.00 98.69 204 ALA A CA 1
ATOM 1548 C C . ALA A 1 204 ? 3.339 -8.355 -19.915 1.00 98.69 204 ALA A C 1
ATOM 1550 O O . ALA A 1 204 ? 3.760 -8.137 -21.053 1.00 98.69 204 ALA A O 1
ATOM 1551 N N . GLY A 1 205 ? 4.074 -9.001 -19.004 1.00 98.56 205 GLY A N 1
ATOM 1552 C CA . GLY A 1 205 ? 5.393 -9.578 -19.269 1.00 98.56 205 GLY A CA 1
ATOM 1553 C C . GLY A 1 205 ? 6.566 -8.904 -18.560 1.00 98.56 205 GLY A C 1
ATOM 1554 O O . GLY A 1 205 ? 7.713 -9.176 -18.910 1.00 98.56 205 GLY A O 1
ATOM 1555 N N . ALA A 1 206 ? 6.332 -8.040 -17.566 1.00 98.56 206 ALA A N 1
ATOM 1556 C CA . ALA A 1 206 ? 7.427 -7.562 -16.724 1.00 98.56 206 ALA A CA 1
ATOM 1557 C C . ALA A 1 206 ? 8.024 -8.717 -15.894 1.00 98.56 206 ALA A C 1
ATOM 1559 O O . ALA A 1 206 ? 7.328 -9.385 -15.132 1.00 98.56 206 ALA A O 1
ATOM 1560 N N . GLU A 1 207 ? 9.343 -8.907 -15.983 1.00 97.62 207 GLU A N 1
ATOM 1561 C CA . GLU A 1 207 ? 10.092 -9.941 -15.250 1.00 97.62 207 GLU A CA 1
ATOM 1562 C C . GLU A 1 207 ? 10.070 -9.706 -13.735 1.00 97.62 207 GLU A C 1
ATOM 1564 O O . GLU A 1 207 ? 10.137 -10.639 -12.935 1.00 97.62 207 GLU A O 1
ATOM 1569 N N . MET A 1 208 ? 10.037 -8.434 -13.334 1.00 97.00 208 MET A N 1
ATOM 1570 C CA . MET A 1 208 ? 9.951 -8.010 -11.943 1.00 97.00 208 MET A CA 1
ATOM 1571 C C . MET A 1 208 ? 9.042 -6.798 -11.842 1.00 97.00 208 MET A C 1
ATOM 1573 O O . MET A 1 208 ? 9.138 -5.878 -12.658 1.00 97.00 208 MET A O 1
ATOM 1577 N N . VAL A 1 209 ? 8.228 -6.786 -10.791 1.00 97.69 209 VAL A N 1
ATOM 1578 C CA . VAL A 1 209 ? 7.347 -5.672 -10.460 1.00 97.69 209 VAL A CA 1
ATOM 1579 C C . VAL A 1 209 ? 7.492 -5.274 -8.998 1.00 97.69 209 VAL A C 1
ATOM 1581 O O . VAL A 1 209 ? 7.830 -6.109 -8.150 1.00 97.69 209 VAL A O 1
ATOM 1584 N N . ALA A 1 210 ? 7.260 -3.998 -8.711 1.00 97.25 210 ALA A N 1
ATOM 1585 C CA . ALA A 1 210 ? 7.216 -3.470 -7.355 1.00 97.25 210 ALA A CA 1
ATOM 1586 C C . ALA A 1 210 ? 6.403 -2.183 -7.277 1.00 97.25 210 ALA A C 1
ATOM 1588 O O . ALA A 1 210 ? 6.236 -1.470 -8.261 1.00 97.25 210 ALA A O 1
ATOM 1589 N N . ASP A 1 211 ? 5.940 -1.857 -6.085 1.00 97.50 211 ASP A N 1
ATOM 1590 C CA . ASP A 1 211 ? 5.434 -0.531 -5.769 1.00 97.50 211 ASP A CA 1
ATOM 1591 C C . ASP A 1 211 ? 5.993 -0.050 -4.424 1.00 97.50 211 ASP A C 1
ATOM 1593 O O . ASP A 1 211 ? 6.760 -0.754 -3.758 1.00 97.50 211 ASP A O 1
ATOM 1597 N N . PHE A 1 212 ? 5.601 1.150 -4.005 1.00 97.38 212 PHE A N 1
ATOM 1598 C CA . PHE A 1 212 ? 5.946 1.717 -2.697 1.00 97.38 212 PHE A CA 1
ATOM 1599 C C . PHE A 1 212 ? 5.597 0.800 -1.506 1.00 97.38 212 PHE A C 1
ATOM 1601 O O . PHE A 1 212 ? 6.218 0.912 -0.445 1.00 97.38 212 PHE A O 1
ATOM 1608 N N . THR A 1 213 ? 4.674 -0.162 -1.656 1.00 97.38 213 THR A N 1
ATOM 1609 C CA . THR A 1 213 ? 4.359 -1.117 -0.581 1.00 97.38 213 THR A CA 1
ATOM 1610 C C . THR A 1 213 ? 5.514 -2.076 -0.310 1.00 97.38 213 THR A C 1
ATOM 1612 O O . THR A 1 213 ? 5.658 -2.540 0.819 1.00 97.38 213 THR A O 1
ATOM 1615 N N . TYR A 1 214 ? 6.409 -2.313 -1.277 1.00 97.31 214 TYR A N 1
ATOM 1616 C CA . TYR A 1 214 ? 7.624 -3.112 -1.074 1.00 97.31 214 TYR A CA 1
ATOM 1617 C C . TYR A 1 214 ? 8.616 -2.434 -0.119 1.00 97.31 214 TYR A C 1
ATOM 1619 O O . TYR A 1 214 ? 9.467 -3.112 0.467 1.00 97.31 214 TYR A O 1
ATOM 1627 N N . LEU A 1 215 ? 8.497 -1.116 0.052 1.00 97.25 215 LEU A N 1
ATOM 1628 C CA . LEU A 1 215 ? 9.248 -0.312 1.017 1.00 97.25 215 LEU A CA 1
ATOM 1629 C C . LEU A 1 215 ? 8.474 -0.114 2.333 1.00 97.25 215 LEU A C 1
ATOM 1631 O O . LEU A 1 215 ? 8.971 0.501 3.266 1.00 97.25 215 LEU A O 1
ATOM 1635 N N . GLY A 1 216 ? 7.276 -0.695 2.444 1.00 97.25 216 GLY A N 1
ATOM 1636 C CA . GLY A 1 216 ? 6.461 -0.683 3.656 1.00 97.25 216 GLY A CA 1
ATOM 1637 C C . GLY A 1 216 ? 5.450 0.455 3.734 1.00 97.25 216 GLY A C 1
ATOM 1638 O O . GLY A 1 216 ? 4.689 0.499 4.700 1.00 97.25 216 GLY A O 1
ATOM 1639 N N . TYR A 1 217 ? 5.389 1.345 2.745 1.00 98.00 217 TYR A N 1
ATOM 1640 C CA . TYR A 1 217 ? 4.411 2.429 2.731 1.00 98.00 217 TYR A CA 1
ATOM 1641 C C . TYR A 1 217 ? 3.019 1.889 2.365 1.00 98.00 217 TYR A C 1
ATOM 1643 O O . TYR A 1 217 ? 2.861 1.261 1.318 1.00 98.00 217 TYR A O 1
ATOM 1651 N N . PRO A 1 218 ? 1.978 2.121 3.183 1.00 97.81 218 PRO A N 1
ATOM 1652 C CA . PRO A 1 218 ? 0.620 1.695 2.842 1.00 97.81 218 PRO A CA 1
ATOM 1653 C C . PRO A 1 218 ? -0.069 2.660 1.855 1.00 97.81 218 PRO A C 1
ATOM 1655 O O . PRO A 1 218 ? -1.065 2.315 1.216 1.00 97.81 218 PRO A O 1
ATOM 1658 N N . SER A 1 219 ? 0.456 3.878 1.725 1.00 98.00 219 SER A N 1
ATOM 1659 C CA . SER A 1 219 ? 0.017 4.927 0.805 1.00 98.00 219 SER A CA 1
ATOM 1660 C C . SER A 1 219 ? 1.109 5.991 0.709 1.00 98.00 219 SER A C 1
ATOM 1662 O O . SER A 1 219 ? 1.890 6.139 1.651 1.00 98.00 219 SER A O 1
ATOM 1664 N N . THR A 1 220 ? 1.143 6.742 -0.390 1.00 97.19 220 THR A N 1
ATOM 1665 C CA . THR A 1 220 ? 2.055 7.883 -0.571 1.00 97.19 220 THR A CA 1
ATOM 1666 C C . THR A 1 220 ? 1.383 9.239 -0.366 1.00 97.19 220 THR A C 1
ATOM 1668 O O . THR A 1 220 ? 2.031 10.273 -0.487 1.00 97.19 220 THR A O 1
ATOM 1671 N N . TYR A 1 221 ? 0.080 9.268 -0.074 1.00 96.94 221 TYR A N 1
ATOM 1672 C CA . TYR A 1 221 ? -0.615 10.514 0.247 1.00 96.94 221 TYR A CA 1
ATOM 1673 C C . TYR A 1 221 ? -0.134 11.074 1.597 1.00 96.94 221 TYR A C 1
ATOM 1675 O O . TYR A 1 221 ? -0.054 10.323 2.569 1.00 96.94 221 TYR A O 1
ATOM 1683 N N . LEU A 1 222 ? 0.138 12.385 1.648 1.00 96.81 222 LEU A N 1
ATOM 1684 C CA . LEU A 1 222 ? 0.729 13.123 2.782 1.00 96.81 222 LEU A CA 1
ATOM 1685 C C . LEU A 1 222 ? 2.186 12.772 3.125 1.00 96.81 222 LEU A C 1
ATOM 1687 O O . LEU A 1 222 ? 2.678 13.227 4.156 1.00 96.81 222 LEU A O 1
ATOM 1691 N N . LEU A 1 223 ? 2.882 12.008 2.280 1.00 96.69 223 LEU A N 1
ATOM 1692 C CA . LEU A 1 223 ? 4.341 11.955 2.352 1.00 96.69 223 LEU A CA 1
ATOM 1693 C C . LEU A 1 223 ? 4.929 13.276 1.856 1.00 96.69 223 LEU A C 1
ATOM 1695 O O . LEU A 1 223 ? 4.365 13.913 0.960 1.00 96.69 223 LEU A O 1
ATOM 1699 N N . ASP A 1 224 ? 6.056 13.676 2.435 1.00 96.50 224 ASP A N 1
ATOM 1700 C CA . ASP A 1 224 ? 6.810 14.816 1.929 1.00 96.50 224 ASP A CA 1
ATOM 1701 C C . ASP A 1 224 ? 7.554 14.466 0.626 1.00 96.50 224 ASP A C 1
ATOM 1703 O O . ASP A 1 224 ? 7.668 13.306 0.218 1.00 96.50 224 ASP A O 1
ATOM 1707 N N . GLU A 1 225 ? 8.042 15.496 -0.066 1.00 95.62 225 GLU A N 1
ATOM 1708 C CA . GLU A 1 225 ? 8.740 15.334 -1.342 1.00 95.62 225 GLU A CA 1
ATOM 1709 C C . GLU A 1 225 ? 9.989 14.450 -1.214 1.00 95.62 225 GLU A C 1
ATOM 1711 O O . GLU A 1 225 ? 10.232 13.602 -2.073 1.00 95.62 225 GLU A O 1
ATOM 1716 N N . ALA A 1 226 ? 10.751 14.597 -0.126 1.00 96.88 226 ALA A N 1
ATOM 1717 C CA . ALA A 1 226 ? 11.972 13.830 0.093 1.00 96.88 226 ALA A CA 1
ATOM 1718 C C . ALA A 1 226 ? 11.669 12.333 0.244 1.00 96.88 226 ALA A C 1
ATOM 1720 O O . ALA A 1 226 ? 12.353 11.509 -0.359 1.00 96.88 226 ALA A O 1
ATOM 1721 N N . GLN A 1 227 ? 10.602 11.981 0.960 1.00 95.94 227 GLN A N 1
ATOM 1722 C CA . GLN A 1 227 ? 10.137 10.604 1.116 1.00 95.94 227 GLN A CA 1
ATOM 1723 C C . GLN A 1 227 ? 9.688 9.993 -0.216 1.00 95.94 227 GLN A C 1
ATOM 1725 O O . GLN A 1 227 ? 10.001 8.839 -0.510 1.00 95.94 227 GLN A O 1
ATOM 1730 N N . VAL A 1 228 ? 8.968 10.745 -1.055 1.00 96.19 228 VAL A N 1
ATOM 1731 C CA . VAL A 1 228 ? 8.549 10.250 -2.380 1.00 96.19 228 VAL A CA 1
ATOM 1732 C C . VAL A 1 228 ? 9.758 10.050 -3.301 1.00 96.19 228 VAL A C 1
ATOM 1734 O O . VAL A 1 228 ? 9.833 9.047 -4.017 1.00 96.19 228 VAL A O 1
ATOM 1737 N N . LEU A 1 229 ? 10.733 10.962 -3.258 1.00 95.88 229 LEU A N 1
ATOM 1738 C CA . LEU A 1 229 ? 11.989 10.828 -3.998 1.00 95.88 229 LEU A CA 1
ATOM 1739 C C . LEU A 1 229 ? 12.834 9.651 -3.497 1.00 95.88 229 LEU A C 1
ATOM 1741 O O . LEU A 1 229 ? 13.446 8.957 -4.311 1.00 95.88 229 LEU A O 1
ATOM 1745 N N . GLU A 1 230 ? 12.846 9.383 -2.191 1.00 95.31 230 GLU A N 1
ATOM 1746 C CA . GLU A 1 230 ? 13.511 8.217 -1.605 1.00 95.31 230 GLU A CA 1
ATOM 1747 C C . GLU A 1 230 ? 12.874 6.914 -2.105 1.00 95.31 230 GLU A C 1
ATOM 1749 O O . GLU A 1 230 ? 13.588 6.035 -2.583 1.00 95.31 230 GLU A O 1
ATOM 1754 N N . ILE A 1 231 ? 11.536 6.828 -2.132 1.00 96.44 231 ILE A N 1
ATOM 1755 C CA . ILE A 1 231 ? 10.814 5.685 -2.717 1.00 96.44 231 ILE A CA 1
ATOM 1756 C C . ILE A 1 231 ? 11.235 5.461 -4.174 1.00 96.44 231 ILE A C 1
ATOM 1758 O O . ILE A 1 231 ? 11.562 4.335 -4.557 1.00 96.44 231 ILE A O 1
ATOM 1762 N N . PHE A 1 232 ? 11.240 6.516 -4.997 1.00 96.19 232 PHE A N 1
ATOM 1763 C CA . PHE A 1 232 ? 11.680 6.414 -6.391 1.00 96.19 232 PHE A CA 1
ATOM 1764 C C . PHE A 1 232 ? 13.125 5.912 -6.484 1.00 96.19 232 PHE A C 1
ATOM 1766 O O . PHE A 1 232 ? 13.418 5.000 -7.257 1.00 96.19 232 PHE A O 1
ATOM 1773 N N . THR A 1 233 ? 14.014 6.488 -5.678 1.00 93.88 233 THR A N 1
ATOM 1774 C CA . THR A 1 233 ? 15.454 6.209 -5.683 1.00 93.88 233 THR A CA 1
ATOM 1775 C C . THR A 1 233 ? 15.758 4.771 -5.263 1.00 93.88 233 THR A C 1
ATOM 1777 O O . THR A 1 233 ? 16.548 4.086 -5.916 1.00 93.88 233 THR A O 1
ATOM 1780 N N . ASP A 1 234 ? 15.093 4.266 -4.227 1.00 94.69 234 ASP A N 1
ATOM 1781 C CA . ASP A 1 234 ? 15.246 2.886 -3.767 1.00 94.69 234 ASP A CA 1
ATOM 1782 C C . ASP A 1 234 ? 14.755 1.879 -4.811 1.00 94.69 234 ASP A C 1
ATOM 1784 O O . ASP A 1 234 ? 15.416 0.862 -5.073 1.00 94.69 234 ASP A O 1
ATOM 1788 N N . LEU A 1 235 ? 13.623 2.175 -5.459 1.00 95.19 235 LEU A N 1
ATOM 1789 C CA . LEU A 1 235 ? 13.116 1.367 -6.564 1.00 95.19 235 LEU A CA 1
ATOM 1790 C C . LEU A 1 235 ? 14.057 1.430 -7.778 1.00 95.19 235 LEU A C 1
ATOM 1792 O O . LEU A 1 235 ? 14.352 0.385 -8.358 1.00 95.19 235 LEU A O 1
ATOM 1796 N N 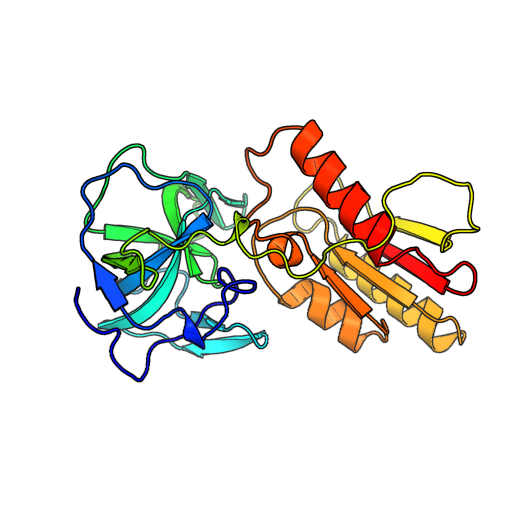. ASP A 1 236 ? 14.611 2.592 -8.122 1.00 93.69 236 ASP A N 1
ATOM 1797 C CA . ASP A 1 236 ? 15.609 2.738 -9.190 1.00 93.69 236 ASP A CA 1
ATOM 1798 C C . ASP A 1 236 ? 16.864 1.897 -8.895 1.00 93.69 236 ASP A C 1
ATOM 1800 O O . ASP A 1 236 ? 17.265 1.042 -9.693 1.00 93.69 236 ASP A O 1
ATOM 1804 N N . PHE A 1 237 ? 17.448 2.027 -7.698 1.00 92.00 237 PHE A N 1
ATOM 1805 C CA . PHE A 1 237 ? 18.610 1.229 -7.291 1.00 92.00 237 PHE A CA 1
ATOM 1806 C C . PHE A 1 237 ? 18.341 -0.279 -7.343 1.00 92.00 237 PHE A C 1
ATOM 1808 O O . PHE A 1 237 ? 19.228 -1.073 -7.697 1.00 92.00 237 PHE A O 1
ATOM 1815 N N . LYS A 1 238 ? 17.124 -0.702 -6.998 1.00 92.19 238 LYS A N 1
ATOM 1816 C CA . LYS A 1 238 ? 16.758 -2.116 -6.953 1.00 92.19 238 LYS A CA 1
ATOM 1817 C C . LYS A 1 238 ? 16.389 -2.693 -8.318 1.00 92.19 238 LYS A C 1
ATOM 1819 O O . LYS A 1 238 ? 16.785 -3.826 -8.609 1.00 92.19 238 LYS A O 1
ATOM 1824 N N . TYR A 1 239 ? 15.654 -1.951 -9.138 1.00 93.31 239 TYR A N 1
ATOM 1825 C CA . TYR A 1 239 ? 15.011 -2.468 -10.345 1.00 93.31 239 TYR A CA 1
ATOM 1826 C C . TYR A 1 239 ? 15.661 -1.964 -11.638 1.00 93.31 239 TYR A C 1
ATOM 1828 O O . TYR A 1 239 ? 15.673 -2.715 -12.612 1.00 93.31 239 TYR A O 1
ATOM 1836 N N . ALA A 1 240 ? 16.338 -0.815 -11.649 1.00 93.00 240 ALA A N 1
ATOM 1837 C CA . ALA A 1 240 ? 17.041 -0.300 -12.829 1.00 93.00 240 ALA A CA 1
ATOM 1838 C C . ALA A 1 240 ? 18.522 -0.722 -12.925 1.00 93.00 240 ALA A C 1
ATOM 1840 O O . ALA A 1 240 ? 19.272 -0.229 -13.766 1.00 93.00 240 ALA A O 1
ATOM 1841 N N . ASN A 1 241 ? 18.979 -1.666 -12.099 1.00 89.88 241 ASN A N 1
ATOM 1842 C CA . ASN A 1 241 ? 20.386 -2.097 -12.031 1.00 89.88 241 ASN A CA 1
ATOM 1843 C C . ASN A 1 241 ? 20.896 -2.960 -13.210 1.00 89.88 241 ASN A C 1
ATOM 1845 O O . ASN A 1 241 ? 21.941 -3.597 -13.082 1.00 89.88 241 ASN A O 1
ATOM 1849 N N . ASN A 1 242 ? 20.189 -3.003 -14.344 1.00 90.94 242 ASN A N 1
ATOM 1850 C CA . ASN A 1 242 ? 20.599 -3.758 -15.529 1.00 90.94 242 ASN A CA 1
ATOM 1851 C C . ASN A 1 242 ? 20.389 -2.946 -16.818 1.00 90.94 242 ASN A C 1
ATOM 1853 O O . ASN A 1 242 ? 19.259 -2.747 -17.255 1.00 90.94 242 ASN A O 1
ATOM 1857 N N . ALA A 1 243 ? 21.487 -2.545 -17.461 1.00 93.25 243 ALA A N 1
ATOM 1858 C CA . ALA A 1 243 ? 21.485 -1.736 -18.682 1.00 93.25 243 ALA A CA 1
ATOM 1859 C C . ALA A 1 243 ? 20.861 -2.392 -19.919 1.00 93.25 243 ALA A C 1
ATOM 1861 O O . ALA A 1 243 ? 20.501 -1.696 -20.865 1.00 93.25 243 ALA A O 1
ATOM 1862 N N . ALA A 1 244 ? 20.755 -3.721 -19.939 1.00 94.12 244 ALA A N 1
ATOM 1863 C CA . ALA A 1 244 ? 20.143 -4.452 -21.046 1.00 94.12 244 ALA A CA 1
ATOM 1864 C C . ALA A 1 244 ? 18.604 -4.467 -20.972 1.00 94.12 244 ALA A C 1
ATOM 1866 O O . ALA A 1 244 ? 17.956 -5.071 -21.824 1.00 94.12 244 ALA A O 1
ATOM 1867 N N . LYS A 1 245 ? 18.018 -3.856 -19.935 1.00 96.12 245 LYS A N 1
ATOM 1868 C CA . LYS A 1 245 ? 16.585 -3.905 -19.633 1.00 96.12 245 LYS A CA 1
ATOM 1869 C C . LYS A 1 245 ? 15.945 -2.520 -19.731 1.00 96.12 245 LYS A C 1
ATOM 1871 O O . LYS A 1 245 ? 16.626 -1.492 -19.691 1.00 96.12 245 LYS A O 1
ATOM 1876 N N . TYR A 1 246 ? 14.622 -2.517 -19.814 1.00 98.31 246 TYR A N 1
ATOM 1877 C CA . TYR A 1 246 ? 13.792 -1.332 -19.612 1.00 98.31 246 TYR A CA 1
ATOM 1878 C C . TYR A 1 246 ? 13.252 -1.306 -18.185 1.00 98.31 246 TYR A C 1
ATOM 1880 O O . TYR A 1 246 ? 12.968 -2.356 -17.602 1.00 98.31 246 TYR A O 1
ATOM 1888 N N . TRP A 1 247 ? 13.090 -0.103 -17.644 1.00 98.12 247 TRP A N 1
ATOM 1889 C CA . TRP A 1 247 ? 12.364 0.141 -16.407 1.00 98.12 247 TRP A CA 1
ATOM 1890 C C . TRP A 1 247 ? 11.170 1.049 -16.709 1.00 98.12 247 TRP A C 1
ATOM 1892 O O . TRP A 1 247 ? 11.348 2.217 -17.044 1.00 98.12 247 TRP A O 1
ATOM 1902 N N . VAL A 1 248 ? 9.962 0.487 -16.666 1.00 98.56 248 VAL A N 1
ATOM 1903 C CA . VAL A 1 248 ? 8.708 1.211 -16.920 1.00 98.56 248 VAL A CA 1
ATOM 1904 C C . VAL A 1 248 ? 8.113 1.637 -15.586 1.00 98.56 248 VAL A C 1
ATOM 1906 O O . VAL A 1 248 ? 7.902 0.799 -14.712 1.00 98.56 248 VAL A O 1
ATOM 1909 N N . VAL A 1 249 ? 7.858 2.928 -15.407 1.00 98.06 249 VAL A N 1
ATOM 1910 C CA . VAL A 1 249 ? 7.465 3.481 -14.108 1.00 98.06 249 VAL A CA 1
ATOM 1911 C C . VAL A 1 249 ? 6.195 4.304 -14.229 1.00 98.06 249 VAL A C 1
ATOM 1913 O O . VAL A 1 249 ? 6.109 5.183 -15.081 1.00 98.06 249 VAL A O 1
ATOM 1916 N N . GLU A 1 250 ? 5.231 4.042 -13.351 1.00 95.94 250 GLU A N 1
ATOM 1917 C CA . GLU A 1 250 ? 4.048 4.876 -13.136 1.00 95.94 250 GLU A CA 1
ATOM 1918 C C . GLU A 1 250 ? 4.236 5.777 -11.903 1.00 95.94 250 GLU A C 1
ATOM 1920 O O . GLU A 1 250 ? 4.603 5.284 -10.827 1.00 95.94 250 GLU A O 1
ATOM 1925 N N . ILE A 1 251 ? 3.941 7.077 -12.057 1.00 90.75 251 ILE A N 1
ATOM 1926 C CA . ILE A 1 251 ? 3.889 8.089 -10.982 1.00 90.75 251 ILE A CA 1
ATOM 1927 C C . ILE A 1 251 ? 2.551 8.832 -11.004 1.00 90.75 251 ILE A C 1
ATOM 1929 O O . ILE A 1 251 ? 2.048 9.167 -12.101 1.00 90.75 251 ILE A O 1
#

Secondary structure (DSSP, 8-state):
-EEPPSS-EEBGGGTTS-GGGTTEEE---S---TTBEEEEEEEE--S--EEEBTTSPEEE--TT-EEEEEE--EE-TTSEEEE--SS--SEEEEEETTTEEEEEEEE-TTSPPPPEEEEEEEEE-TTSPBPBGGG--S---S--S---PPPPEEEEE--SSTTSSHHHHHHHHHHHHHHTT--EEEEE-SSBS-THHHHHHHHTT-SEEEEGGGGT-SB-TT--HHHHHHHHHHHHHHHS--TTSEEEEE-

Radius of gyration: 18.44 Å; chains: 1; bounding box: 51×34×54 Å

pLDDT: mean 95.06, std 6.73, range [53.91, 98.81]